Protein 6JMY (pdb70)

Foldseek 3Di:
DEDEAQAKDKDKDFPPQWDFKDWVNHTFDWAAQPPDRRIIITIAHHHLPPGDQKTWMWTDGPPDIDIDIYGYDHDDAAADEFEWDPCQVVPDPVCVVQVVVVVVLVVVVLVDAFADFQWDAAFDDFDPFDWPAFFFHFYDYPVPDTDTHLFTWGDADAFAWTWGRTWFFWADAQAGAAQGGKTWGDRHQSKIKIKGQHPFADDDGGDTGGGGHTGGTWHHGHTHRGTIITMWIQHNNYTHRVVSRSVNRNVRGHDDD

Radius of gyration: 18.82 Å; Cα contacts (8 Å, |Δi|>4): 647; chains: 1; bounding box: 41×37×57 Å

Nearest PDB structures (foldseek):
  6jn7-assembly2_B  TM=9.889E-01  e=1.394E-45  Campylobacter jejuni
  6jmx-assembly1_A  TM=9.403E-01  e=1.394E-45  Campylobacter jejuni
  7e64-assembly1_A  TM=9.374E-01  e=1.487E-43  Campylobacter jejuni
  2hsi-assembly2_B  TM=8.521E-01  e=6.711E-17  Pseudomonas aeruginosa PAO1
  8tzl-assembly1_E  TM=8.187E-01  e=6.068E-09  Vibrio cholerae

CATH classification: 2.70.70.10

Solvent-accessible surface area: 12892 Å² total; per-residue (Å²): 112,109,5,52,34,0,28,0,28,29,13,86,10,60,76,160,41,40,111,31,3,58,22,123,112,109,101,26,66,46,14,56,19,52,122,61,115,133,53,15,4,1,13,13,8,2,26,25,132,146,31,67,153,102,9,87,0,30,0,66,17,150,110,108,125,86,69,21,121,3,114,17,46,110,39,122,55,124,89,26,154,41,120,14,104,85,108,24,18,103,31,61,176,88,39,99,114,72,34,50,113,15,96,120,58,11,75,62,37,46,93,66,86,22,105,127,48,40,28,84,7,22,8,70,95,3,11,151,47,128,60,68,11,76,7,0,56,44,27,47,10,13,120,135,43,90,41,42,2,35,0,1,8,5,109,3,51,86,31,36,57,0,90,1,0,0,15,4,26,0,62,9,2,71,72,27,17,64,12,0,30,0,0,0,0,1,0,0,27,12,1,2,0,1,0,30,14,0,51,108,36,55,7,118,88,50,69,173,5,134,59,37,63,70,0,0,51,0,0,46,28,17,68,25,68,23,62,24,0,14,1,0,0,14,0,33,56,78,42,0,25,0,54,37,0,14,73,56,0,25,73,26,16,94,123,167,222

B-factor: mean 32.72, std 14.13, range [14.56, 118.96]

Secondary structure (DSSP, 8-state):
-EEETT-EEEEEEE-TTEEEEEETTEEPP-EE-SS-TTEEEEEEE--SSS--SEEEEEEEESS-EEEEEEEEE-----EEEE---GGGTS--HHHHHHHHHHHHHHHHHHT----S----SSPPPS-SS-EEE-TT-EEEETTTEEEE--SEEE---TT-EEE-SS-EEEEEEEEETTTEEEEEEE-STT-EEEEEEESEE---TT-EE-TT-EEEE-B--SS-SSSBEEEEEEETTEEE-HHHHHHHHHHHH----

Sequence (257 aa):
MELIKGQALFLELDKKDFLSLKNNDKNIPTFAHPKNQEKILAIFSLPYKNPPQNTKLIAFYKDKKEEIFIKTLEGNYKSEKLQVENKKIFPPKTIQERIAKELKEANAIYSSYTPKALFNGAFNIPLNSFITSDFGKARTFNEKVASYHSGTDFRAATGTPIYAANSGVVKIAKDRYFAGNSVVIDHGFGIYSQYYHLSKIDVKVGQKIKKGELIGLSGASGRVSGPHLHFGILAGGKQVDPLDFVSKFNAIFQLEH

Structure (mmCIF, N/CA/C/O backbone):
data_6JMY
#
_entry.id   6JMY
#
_cell.length_a   57.891
_cell.length_b   57.891
_cell.length_c   152.708
_cell.angle_alpha   90.000
_cell.angle_beta   90.000
_cell.angle_gamma   120.000
#
_symmetry.space_group_name_H-M   'P 32 2 1'
#
loop_
_entity.id
_entity.type
_entity.pdbx_description
1 polymer 'Peptidase M23'
2 non-polymer 'ZINC ION'
3 non-polymer 'CITRIC ACID'
4 water water
#
loop_
_atom_site.group_PDB
_atom_site.id
_atom_site.type_symbol
_atom_site.label_atom_id
_atom_site.label_alt_id
_atom_site.label_comp_id
_atom_site.label_asym_id
_atom_site.label_entity_id
_atom_site.label_seq_id
_atom_site.pdbx_PDB_ins_code
_atom_site.Cartn_x
_atom_site.Cartn_y
_atom_site.Cartn_z
_atom_site.occupancy
_atom_site.B_iso_or_equiv
_atom_site.auth_seq_id
_atom_site.auth_comp_id
_atom_site.auth_asym_id
_atom_site.auth_atom_id
_atom_site.pdbx_PDB_model_num
ATOM 1 N N . MET A 1 1 ? 0.126 19.675 -17.246 1.00 21.06 20 MET A N 1
ATOM 2 C CA . MET A 1 1 ? -0.329 20.402 -16.075 1.00 20.08 20 MET A CA 1
ATOM 3 C C . MET A 1 1 ? 0.650 20.161 -14.941 1.00 21.61 20 MET A C 1
ATOM 4 O O . MET A 1 1 ? 1.369 19.159 -14.926 1.00 20.06 20 MET A O 1
ATOM 9 N N . GLU A 1 2 ? 0.692 21.090 -13.998 1.00 21.77 21 GLU A N 1
ATOM 10 C CA . GLU A 1 2 ? 1.542 20.951 -12.829 1.00 19.76 21 GLU A CA 1
ATOM 11 C C . GLU A 1 2 ? 0.721 21.317 -11.606 1.00 22.77 21 GLU A C 1
ATOM 12 O O . GLU A 1 2 ? -0.166 22.175 -11.677 1.00 25.44 21 GLU A O 1
ATOM 18 N N . LEU A 1 3 ? 0.988 20.636 -10.493 1.00 18.17 22 LEU A N 1
ATOM 19 C CA . LEU A 1 3 ? 0.211 20.857 -9.279 1.00 15.46 22 LEU A CA 1
ATOM 20 C C . LEU A 1 3 ? 1.125 20.670 -8.079 1.00 19.37 22 LEU A C 1
ATOM 21 O O . LEU A 1 3 ? 1.826 19.659 -7.984 1.00 18.39 22 LEU A O 1
ATOM 26 N N . ILE A 1 4 ? 1.139 21.663 -7.182 1.00 20.56 23 ILE A N 1
ATOM 27 C CA . ILE A 1 4 ? 1.908 21.554 -5.944 1.00 19.09 23 ILE A CA 1
ATOM 28 C C . ILE A 1 4 ? 1.275 20.520 -5.020 1.00 18.42 23 ILE A C 1
ATOM 29 O O . ILE A 1 4 ? 0.046 20.471 -4.853 1.00 18.41 23 ILE A O 1
ATOM 34 N N . LYS A 1 5 ? 2.118 19.685 -4.417 1.00 17.60 24 LYS A N 1
ATOM 35 C CA . LYS A 1 5 ? 1.640 18.689 -3.466 1.00 18.70 24 LYS A CA 1
ATOM 36 C C . LYS A 1 5 ? 0.846 19.367 -2.354 1.00 21.43 24 LYS A C 1
ATOM 37 O O . LYS A 1 5 ? 1.193 20.457 -1.893 1.00 19.35 24 LYS A O 1
ATOM 43 N N . GLY A 1 6 ? -0.247 18.724 -1.957 1.00 16.91 25 GLY A N 1
ATOM 44 C CA . GLY A 1 6 ? -1.154 19.284 -0.977 1.00 19.66 25 GLY A CA 1
ATOM 45 C C . GLY A 1 6 ? -2.157 20.274 -1.524 1.00 21.78 25 GLY A C 1
ATOM 46 O O . GLY A 1 6 ? -2.808 20.963 -0.738 1.00 20.22 25 GLY A O 1
ATOM 47 N N . GLN A 1 7 ? -2.292 20.386 -2.843 1.00 16.59 26 GLN A N 1
ATOM 48 C CA . GLN A 1 7 ? -3.275 21.274 -3.449 1.00 17.44 26 GLN A CA 1
ATOM 49 C C . GLN A 1 7 ? -4.254 20.465 -4.290 1.00 20.48 26 GLN A C 1
ATOM 50 O O . GLN A 1 7 ? -3.977 19.336 -4.702 1.00 19.10 26 GLN A O 1
ATOM 56 N N . ALA A 1 8 ? -5.419 21.063 -4.519 1.00 17.34 27 ALA A N 1
ATOM 57 C CA . ALA A 1 8 ? -6.428 20.535 -5.417 1.00 16.33 27 ALA A CA 1
ATOM 58 C C . ALA A 1 8 ? -6.468 21.351 -6.703 1.00 19.32 27 ALA A C 1
ATOM 59 O O . ALA A 1 8 ? -6.113 22.535 -6.726 1.00 20.06 27 ALA A O 1
ATOM 61 N N . LEU A 1 9 ? -6.954 20.695 -7.764 1.00 18.56 28 LEU A N 1
ATOM 62 C CA . LEU A 1 9 ? -7.177 21.253 -9.087 1.00 21.21 28 LEU A CA 1
ATOM 63 C C . LEU A 1 9 ? -8.614 20.965 -9.490 1.00 18.13 28 LEU A C 1
ATOM 64 O O . LEU A 1 9 ? -9.120 19.874 -9.222 1.00 19.09 28 LEU A O 1
ATOM 69 N N . PHE A 1 10 ? -9.274 21.932 -10.155 1.00 17.83 29 PHE A N 1
ATOM 70 C CA . PHE A 1 10 ? -10.568 21.682 -10.789 1.00 16.38 29 PHE A CA 1
ATOM 71 C C . PHE A 1 10 ? -10.305 21.408 -12.267 1.00 17.07 29 PHE A C 1
ATOM 72 O O . PHE A 1 10 ? -9.918 22.312 -13.016 1.00 23.95 29 PHE A O 1
ATOM 80 N N . LEU A 1 11 ? -10.489 20.161 -12.676 1.00 15.26 30 LEU A N 1
ATOM 81 C CA . LEU A 1 11 ? -10.260 19.772 -14.061 1.00 15.59 30 LEU A CA 1
ATOM 82 C C . LEU A 1 11 ? -11.548 20.001 -14.833 1.00 18.13 30 LEU A C 1
ATOM 83 O O . LEU A 1 11 ? -12.624 19.626 -14.364 1.00 21.05 30 LEU A O 1
ATOM 88 N N . GLU A 1 12 ? -11.445 20.630 -16.005 1.00 18.70 31 GLU A N 1
ATOM 89 C CA . GLU A 1 12 ? -12.606 20.927 -16.833 1.00 19.25 31 GLU A CA 1
ATOM 90 C C . GLU A 1 12 ? -12.574 20.055 -18.083 1.00 21.66 31 GLU A C 1
ATOM 91 O O . GLU A 1 12 ? -11.560 20.023 -18.788 1.00 23.54 31 GLU A O 1
ATOM 97 N N . LEU A 1 13 ? -13.673 19.348 -18.349 1.00 18.88 32 LEU A N 1
ATOM 98 C CA . LEU A 1 13 ? -13.785 18.449 -19.495 1.00 17.98 32 LEU A CA 1
ATOM 99 C C . LEU A 1 13 ? -15.080 18.734 -20.248 1.00 20.32 32 LEU A C 1
ATOM 100 O O . LEU A 1 13 ? -16.036 19.278 -19.693 1.00 20.91 32 LEU A O 1
ATOM 105 N N . ASP A 1 14 ? -15.118 18.334 -21.521 1.00 22.13 33 ASP A N 1
ATOM 106 C CA . ASP A 1 14 ? -16.372 18.375 -22.274 1.00 20.41 33 ASP A CA 1
ATOM 107 C C . ASP A 1 14 ? -17.407 17.427 -21.666 1.00 18.43 33 ASP A C 1
ATOM 108 O O . ASP A 1 14 ? -17.095 16.287 -21.316 1.00 21.57 33 ASP A O 1
ATOM 113 N N . LYS A 1 15 ? -18.657 17.893 -21.578 1.00 19.30 34 LYS A N 1
ATOM 114 C CA . LYS A 1 15 ? -19.759 17.082 -21.045 1.00 20.53 34 LYS A CA 1
ATOM 115 C C . LYS A 1 15 ? -20.301 16.086 -22.071 1.00 23.06 34 LYS A C 1
ATOM 116 O O . LYS A 1 15 ? -20.591 14.934 -21.725 1.00 22.79 34 LYS A O 1
ATOM 122 N N . LYS A 1 16 ? -20.486 16.516 -23.319 1.00 22.84 35 LYS A N 1
ATOM 123 C CA . LYS A 1 16 ? -21.080 15.651 -24.336 1.00 24.08 35 LYS A CA 1
ATOM 124 C C . LYS A 1 16 ? -20.250 14.388 -24.560 1.00 22.21 35 LYS A C 1
ATOM 125 O O . LYS A 1 16 ? -19.028 14.448 -24.727 1.00 20.87 35 LYS A O 1
ATOM 131 N N . ASP A 1 17 ? -20.929 13.238 -24.558 1.00 21.57 36 ASP A N 1
ATOM 132 C CA . ASP A 1 17 ? -20.362 11.922 -24.859 1.00 23.63 36 ASP A CA 1
ATOM 133 C C . ASP A 1 17 ? -19.340 11.447 -23.827 1.00 19.08 36 ASP A C 1
ATOM 134 O O . ASP A 1 17 ? -18.688 10.424 -24.048 1.00 18.71 36 ASP A O 1
ATOM 139 N N . PHE A 1 18 ? -19.205 12.140 -22.698 1.00 18.88 37 PHE A N 1
ATOM 140 C CA . PHE A 1 18 ? -18.287 11.718 -21.646 1.00 21.30 37 PHE A CA 1
ATOM 141 C C . PHE A 1 18 ? -18.786 10.440 -20.974 1.00 21.92 37 PHE A C 1
ATOM 142 O O . PHE A 1 18 ? -19.977 10.292 -20.685 1.00 23.30 37 PHE A O 1
ATOM 150 N N . LEU A 1 19 ? -17.873 9.506 -20.723 1.00 18.63 38 LEU A N 1
ATOM 151 C CA . LEU A 1 19 ? -18.245 8.242 -20.079 1.00 19.49 38 LEU A CA 1
ATOM 152 C C . LEU A 1 19 ? -17.609 8.067 -18.710 1.00 23.00 38 LEU A C 1
ATOM 153 O O . LEU A 1 19 ? -18.297 7.663 -17.760 1.00 25.32 38 LEU A O 1
ATOM 158 N N . SER A 1 20 ? -16.308 8.332 -18.576 1.00 17.12 39 SER A N 1
ATOM 159 C CA . SER A 1 20 ? -15.676 8.109 -17.277 1.00 19.87 39 SER A CA 1
ATOM 160 C C . SER A 1 20 ? -14.321 8.794 -17.225 1.00 20.47 39 SER A C 1
ATOM 161 O O . SER A 1 20 ? -13.673 9.021 -18.250 1.00 19.66 39 SER A O 1
ATOM 164 N N . LEU A 1 21 ? -13.893 9.096 -16.000 1.00 16.11 40 LEU A N 1
ATOM 165 C CA . LEU A 1 21 ? -12.602 9.705 -15.739 1.00 15.62 40 LEU A CA 1
ATOM 166 C C . LEU A 1 21 ? -11.903 8.846 -14.701 1.00 17.18 40 LEU A C 1
ATOM 167 O O . LEU A 1 21 ? -12.480 8.564 -13.644 1.00 19.42 40 LEU A O 1
ATOM 172 N N . LYS A 1 22 ? -10.699 8.376 -15.014 1.00 17.47 41 LYS A N 1
ATOM 173 C CA . LYS A 1 22 ? -10.039 7.432 -14.118 1.00 20.60 41 LYS A CA 1
ATOM 174 C C . LYS A 1 22 ? -8.595 7.826 -13.842 1.00 20.58 41 LYS A C 1
ATOM 175 O O . LYS A 1 22 ? -7.918 8.443 -14.664 1.00 19.52 41 LYS A O 1
ATOM 181 N N . ASN A 1 23 ? -8.140 7.459 -12.650 1.00 19.50 42 ASN A N 1
ATOM 182 C CA . ASN A 1 23 ? -6.738 7.542 -12.265 1.00 20.48 42 ASN A CA 1
ATOM 183 C C . ASN A 1 23 ? -6.309 6.125 -11.916 1.00 26.40 42 ASN A C 1
ATOM 184 O O . ASN A 1 23 ? -6.687 5.609 -10.858 1.00 23.70 42 ASN A O 1
ATOM 189 N N . ASN A 1 24 ? -5.536 5.503 -12.805 1.00 27.06 43 ASN A N 1
ATOM 190 C CA . ASN A 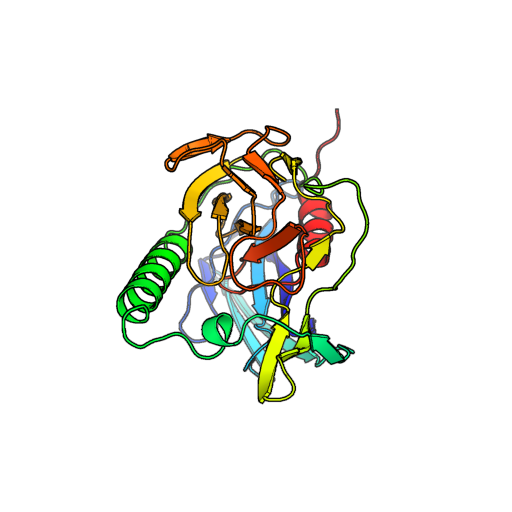1 24 ? -5.291 4.068 -12.745 1.00 33.32 43 ASN A CA 1
ATOM 191 C C . ASN A 1 24 ? -6.629 3.340 -12.723 1.00 33.87 43 ASN A C 1
ATOM 192 O O . ASN A 1 24 ? -7.391 3.425 -13.686 1.00 39.73 43 ASN A O 1
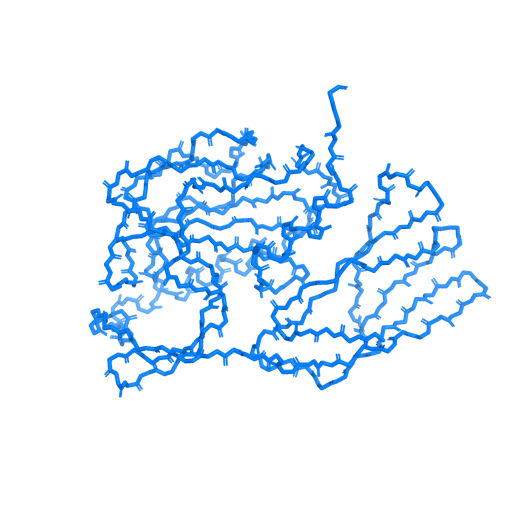ATOM 197 N N . ASP A 1 25 ? -6.955 2.644 -11.643 1.00 46.56 44 ASP A N 1
ATOM 198 C CA . ASP A 1 25 ? -8.233 1.945 -11.592 1.00 58.79 44 ASP A CA 1
ATOM 199 C C . ASP A 1 25 ? -9.313 2.724 -10.853 1.00 55.64 44 ASP A C 1
ATOM 200 O O . ASP A 1 25 ? -10.467 2.288 -10.833 1.00 67.37 44 ASP A O 1
ATOM 205 N N . LYS A 1 26 ? -8.978 3.869 -10.269 1.00 40.24 45 LYS A N 1
ATOM 206 C CA . LYS A 1 26 ? -9.920 4.622 -9.454 1.00 31.14 45 LYS A CA 1
ATOM 207 C C . LYS A 1 26 ? -10.732 5.570 -10.330 1.00 32.74 45 LYS A C 1
ATOM 208 O O . LYS A 1 26 ? -10.164 6.386 -11.063 1.00 28.61 45 LYS A O 1
ATOM 214 N N . ASN A 1 27 ? -12.059 5.456 -10.256 1.00 28.06 46 ASN A N 1
ATOM 215 C CA . ASN A 1 27 ? -12.946 6.418 -10.901 1.00 31.96 46 ASN A CA 1
ATOM 216 C C . ASN A 1 27 ? -12.936 7.733 -10.132 1.00 25.73 46 ASN A C 1
ATOM 217 O O . ASN A 1 27 ? -13.061 7.745 -8.903 1.00 30.00 46 ASN A O 1
ATOM 222 N N . ILE A 1 28 ? -12.795 8.840 -10.846 1.00 21.45 47 ILE A N 1
ATOM 223 C CA . ILE A 1 28 ? -12.886 10.175 -10.251 1.00 20.91 47 ILE A CA 1
ATOM 224 C C . ILE A 1 28 ? -14.267 10.726 -10.543 1.00 22.25 47 ILE A C 1
ATOM 225 O O . ILE A 1 28 ? -14.659 10.803 -11.722 1.00 20.65 47 ILE A O 1
ATOM 230 N N . PRO A 1 29 ? -15.039 11.144 -9.535 1.00 20.53 48 PRO A N 1
ATOM 231 C CA . PRO A 1 29 ? -16.392 11.644 -9.798 1.00 17.78 48 PRO A CA 1
ATOM 232 C C . PRO A 1 29 ? -16.371 12.992 -10.509 1.00 16.47 48 PRO A C 1
ATOM 233 O O . PRO A 1 29 ? -15.398 13.749 -10.440 1.00 17.99 48 PRO A O 1
ATOM 237 N N . THR A 1 30 ? -17.446 13.262 -11.245 1.00 18.67 49 THR A N 1
ATOM 238 C CA . THR A 1 30 ? -17.603 14.522 -11.962 1.00 18.80 49 THR A CA 1
ATOM 239 C C . THR A 1 30 ? -18.874 15.234 -11.499 1.00 20.49 49 THR A C 1
ATOM 240 O O . THR A 1 30 ? -19.803 14.619 -10.953 1.00 21.19 49 THR A O 1
ATOM 244 N N . PHE A 1 31 ? -18.915 16.549 -11.725 1.00 19.43 50 PHE A N 1
ATOM 245 C CA . PHE A 1 31 ? -20.121 17.326 -11.475 1.00 20.23 50 PHE A CA 1
ATOM 246 C C . PHE A 1 31 ? -20.247 18.406 -12.546 1.00 20.11 50 PHE A C 1
ATOM 247 O O . PHE A 1 31 ? -19.310 18.687 -13.299 1.00 19.60 50 PHE A O 1
ATOM 255 N N . ALA A 1 32 ? -21.431 19.008 -12.621 1.00 20.11 51 ALA A N 1
ATOM 256 C CA . ALA A 1 32 ? -21.705 19.979 -13.674 1.00 22.32 51 ALA A CA 1
ATOM 257 C C . ALA A 1 32 ? -20.946 21.283 -13.436 1.00 20.35 51 ALA A C 1
ATOM 258 O O . ALA A 1 32 ? -20.819 21.755 -12.303 1.00 22.56 51 ALA A O 1
ATOM 260 N N . HIS A 1 33 ? -20.426 21.858 -14.516 1.00 22.02 52 HIS A N 1
ATOM 261 C CA . HIS A 1 33 ? -19.945 23.234 -14.458 1.00 25.26 52 HIS A CA 1
ATOM 262 C C . HIS A 1 33 ? -21.136 24.173 -14.296 1.00 27.36 52 HIS A C 1
ATOM 263 O O . HIS A 1 33 ? -22.080 24.114 -15.096 1.00 25.53 52 HIS A O 1
ATOM 270 N N . PRO A 1 34 ? -21.139 25.037 -13.281 1.00 22.49 53 PRO A N 1
ATOM 271 C CA . PRO A 1 34 ? -22.330 25.857 -13.018 1.00 31.27 53 PRO A CA 1
ATOM 272 C C . PRO A 1 34 ? -22.573 26.931 -14.058 1.00 33.72 53 PRO A C 1
ATOM 273 O O . PRO A 1 34 ? -23.722 27.355 -14.230 1.00 42.66 53 PRO A O 1
ATOM 277 N N . LYS A 1 35 ? -21.531 27.408 -14.733 1.00 34.49 54 LYS A N 1
ATOM 278 C CA . LYS A 1 35 ? -21.677 28.478 -15.714 1.00 46.15 54 LYS A CA 1
ATOM 279 C C . LYS A 1 35 ? -21.801 27.940 -17.136 1.00 45.27 54 LYS A C 1
ATOM 280 O O . LYS A 1 35 ? -22.690 28.353 -17.888 1.00 56.54 54 LYS A O 1
ATOM 286 N N . ASN A 1 36 ? -20.933 27.007 -17.506 1.00 34.04 55 ASN A N 1
ATOM 287 C CA . ASN A 1 36 ? -20.795 26.543 -18.882 1.00 30.10 55 ASN A CA 1
ATOM 288 C C . ASN A 1 36 ? -21.447 25.169 -19.005 1.00 27.40 55 ASN A C 1
ATOM 289 O O . ASN A 1 36 ? -20.883 24.169 -18.547 1.00 27.10 55 ASN A O 1
ATOM 294 N N . GLN A 1 37 ? -22.618 25.121 -19.650 1.00 28.95 56 GLN A N 1
ATOM 295 C CA . GLN A 1 37 ? -23.411 23.894 -19.719 1.00 26.77 56 GLN A CA 1
ATOM 296 C C . GLN A 1 37 ? -22.800 22.841 -20.632 1.00 28.17 56 GLN A C 1
ATOM 297 O O . GLN A 1 37 ? -23.257 21.692 -20.624 1.00 32.03 56 GLN A O 1
ATOM 303 N N . GLU A 1 38 ? -21.764 23.187 -21.382 1.00 23.81 57 GLU A N 1
ATOM 304 C CA . GLU A 1 38 ? -21.051 22.222 -22.201 1.00 28.61 57 GLU A CA 1
ATOM 305 C C . GLU A 1 38 ? -19.907 21.534 -21.460 1.00 24.66 57 GLU A C 1
ATOM 306 O O . GLU A 1 38 ? -19.233 20.682 -22.048 1.00 24.42 57 GLU A O 1
ATOM 312 N N . LYS A 1 39 ? -19.672 21.869 -20.189 1.00 23.32 58 LYS A N 1
ATOM 313 C CA . LYS A 1 39 ? -18.512 21.372 -19.470 1.00 25.07 58 LYS A CA 1
ATOM 314 C C . LYS A 1 39 ? -18.925 20.659 -18.190 1.00 24.38 58 LYS A C 1
ATOM 315 O O . LYS A 1 39 ? -19.973 20.947 -17.606 1.00 22.79 58 LYS A O 1
ATOM 321 N N . ILE A 1 40 ? -18.076 19.725 -17.764 1.00 20.19 59 ILE A N 1
ATOM 322 C CA . ILE A 1 40 ? -18.150 19.135 -16.435 1.00 20.99 59 ILE A CA 1
ATOM 323 C C . ILE A 1 40 ? -16.831 19.412 -15.717 1.00 18.44 59 ILE A C 1
ATOM 324 O O . ILE A 1 40 ? -15.845 19.832 -16.318 1.00 18.65 59 ILE A O 1
ATOM 329 N N . LEU A 1 41 ? -16.834 19.191 -14.406 1.00 16.49 60 LEU A N 1
ATOM 330 C CA . LEU A 1 41 ? -15.683 19.435 -13.553 1.00 16.29 60 LEU A CA 1
ATOM 331 C C . LEU A 1 41 ? -15.379 18.192 -12.738 1.00 17.59 60 LEU A C 1
ATOM 332 O O . LEU A 1 41 ? -16.260 17.372 -12.470 1.00 18.83 60 LEU A O 1
ATOM 337 N N . ALA A 1 42 ? -14.116 18.057 -12.356 1.00 16.26 61 ALA A N 1
ATOM 338 C CA . ALA A 1 42 ? -13.717 17.044 -11.389 1.00 16.40 61 ALA A CA 1
ATOM 339 C C . ALA A 1 42 ? -12.642 17.649 -10.504 1.00 18.40 61 ALA A C 1
ATOM 340 O O . ALA A 1 42 ? -11.880 18.515 -10.938 1.00 18.53 61 ALA A O 1
ATOM 342 N N . ILE A 1 43 ? -12.585 17.205 -9.258 1.00 16.79 62 ILE A N 1
ATOM 343 C CA . ILE A 1 43 ? -11.542 17.671 -8.353 1.00 15.27 62 ILE A CA 1
ATOM 344 C C . ILE A 1 43 ? -10.437 16.633 -8.324 1.00 16.73 62 ILE A C 1
ATOM 345 O O . ILE A 1 43 ? -10.681 15.463 -8.020 1.00 22.58 62 ILE A O 1
ATOM 350 N N . PHE A 1 44 ? -9.214 17.063 -8.631 1.00 17.43 63 PHE A N 1
ATOM 351 C CA . PHE A 1 44 ? -8.042 16.210 -8.491 1.00 15.61 63 PHE A CA 1
ATOM 352 C C . PHE A 1 44 ? -7.121 16.814 -7.445 1.00 18.92 63 PHE A C 1
ATOM 353 O O . PHE A 1 44 ? -6.724 17.973 -7.564 1.00 17.72 63 PHE A O 1
ATOM 361 N N . SER A 1 45 ? -6.770 16.020 -6.439 1.00 17.07 64 SER A N 1
ATOM 362 C CA . SER A 1 45 ? -5.912 16.474 -5.349 1.00 17.09 64 SER A CA 1
ATOM 363 C C . SER A 1 45 ? -4.656 15.624 -5.261 1.00 18.71 64 SER A C 1
ATOM 364 O O . SER A 1 45 ? -4.699 14.403 -5.464 1.00 20.34 64 SER A O 1
ATOM 367 N N . LEU A 1 46 ? -3.535 16.272 -4.933 1.00 17.58 65 LEU A N 1
ATOM 368 C CA . LEU A 1 46 ? -2.322 15.563 -4.579 1.00 15.90 65 LEU A CA 1
ATOM 369 C C . LEU A 1 46 ? -2.121 15.623 -3.077 1.00 15.59 65 LEU A C 1
ATOM 370 O O . LEU A 1 46 ? -2.209 16.717 -2.504 1.00 19.37 65 LEU A O 1
ATOM 375 N N . PRO A 1 47 ? -1.844 14.510 -2.407 1.00 17.31 66 PRO A N 1
ATOM 376 C CA . PRO A 1 47 ? -1.559 14.589 -0.973 1.00 19.21 66 PRO A CA 1
ATOM 377 C C . PRO A 1 47 ? -0.222 15.271 -0.742 1.00 20.70 66 PRO A C 1
ATOM 378 O O . PRO A 1 47 ? 0.666 15.271 -1.595 1.00 20.04 66 PRO A O 1
ATOM 382 N N . TYR A 1 48 ? -0.091 15.881 0.433 1.00 19.31 67 TYR A N 1
ATOM 383 C CA . TYR A 1 48 ? 1.194 16.464 0.803 1.00 19.10 67 TYR A CA 1
ATOM 384 C C . TYR A 1 48 ? 2.239 15.376 1.055 1.00 20.36 67 TYR A C 1
ATOM 385 O O . TYR A 1 48 ? 3.396 15.508 0.636 1.00 29.20 67 TYR A O 1
ATOM 394 N N . LYS A 1 49 ? 1.866 14.326 1.787 1.00 24.59 68 LYS A N 1
ATOM 395 C CA . LYS A 1 49 ? 2.756 13.214 2.092 1.00 30.55 68 LYS A CA 1
ATOM 396 C C . LYS A 1 49 ? 2.632 12.166 0.999 1.00 34.90 68 LYS A C 1
ATOM 397 O O . LYS A 1 49 ? 1.522 11.832 0.578 1.00 34.55 68 LYS A O 1
ATOM 403 N N . ASN A 1 50 ? 3.757 11.650 0.556 1.00 46.18 69 ASN A N 1
ATOM 404 C CA . ASN A 1 50 ? 3.738 10.520 -0.366 1.00 43.77 69 ASN A CA 1
ATOM 405 C C . ASN A 1 50 ? 2.912 10.739 -1.638 1.00 31.62 69 ASN A C 1
ATOM 406 O O . ASN A 1 50 ? 2.223 9.810 -2.078 1.00 31.36 69 ASN A O 1
ATOM 411 N N . PRO A 1 51 ? 2.928 11.909 -2.271 1.00 30.21 70 PRO A N 1
ATOM 412 C CA . PRO A 1 51 ? 2.260 12.017 -3.572 1.00 22.71 70 PRO A CA 1
ATOM 413 C C . PRO A 1 51 ? 3.039 11.237 -4.611 1.00 21.02 70 PRO A C 1
ATOM 414 O O . PRO A 1 51 ? 4.247 11.008 -4.447 1.00 23.73 70 PRO A O 1
ATOM 418 N N . PRO A 1 52 ? 2.403 10.821 -5.699 1.00 18.49 71 PRO A N 1
ATOM 419 C CA . PRO A 1 52 ? 3.174 10.278 -6.820 1.00 22.43 71 PRO A CA 1
ATOM 420 C C . PRO A 1 52 ? 3.992 11.393 -7.452 1.00 19.77 71 PRO A C 1
ATOM 421 O O . PRO A 1 52 ? 3.722 12.578 -7.250 1.00 22.78 71 PRO A O 1
ATOM 425 N N . GLN A 1 53 ? 5.027 11.000 -8.202 1.00 22.30 72 GLN A N 1
ATOM 426 C CA . GLN A 1 53 ? 5.808 12.020 -8.898 1.00 22.28 72 GLN A CA 1
ATOM 427 C C . GLN A 1 53 ? 5.048 12.553 -10.098 1.00 19.25 72 GLN A C 1
ATOM 428 O O . GLN A 1 53 ? 5.134 13.746 -10.416 1.00 20.60 72 GLN A O 1
ATOM 434 N N . ASN A 1 54 ? 4.281 11.695 -10.754 1.00 18.46 73 ASN A N 1
ATOM 435 C CA . ASN A 1 54 ? 3.504 12.076 -11.915 1.00 16.46 73 ASN A CA 1
ATOM 436 C C . ASN A 1 54 ? 2.182 11.340 -11.854 1.00 22.90 73 ASN A C 1
ATOM 437 O O . ASN A 1 54 ? 2.073 10.275 -11.244 1.00 24.08 73 ASN A O 1
ATOM 442 N N . THR A 1 55 ? 1.191 11.909 -12.526 1.00 17.65 74 THR A N 1
ATOM 443 C CA . THR A 1 55 ? -0.135 11.329 -12.600 1.00 14.99 74 THR A CA 1
ATOM 444 C C . THR A 1 55 ? -0.583 11.323 -14.049 1.00 18.12 74 THR A C 1
ATOM 445 O O . THR A 1 55 ? -0.318 12.276 -14.782 1.00 20.59 74 THR A O 1
ATOM 449 N N . LYS A 1 56 ? -1.248 10.245 -14.464 1.00 16.48 75 LYS A N 1
ATOM 450 C CA . LYS A 1 56 ? -1.888 10.188 -15.777 1.00 15.31 75 LYS A CA 1
ATOM 451 C C . LYS A 1 56 ? -3.363 9.900 -15.538 1.00 21.59 75 LYS A C 1
ATOM 452 O O . LYS A 1 56 ? -3.723 8.828 -15.035 1.00 23.23 75 LYS A O 1
ATOM 458 N N . LEU A 1 57 ? -4.208 10.875 -15.846 1.00 16.49 76 LEU A N 1
ATOM 459 C CA . LEU A 1 57 ? -5.647 10.663 -15.826 1.00 16.71 76 LEU A CA 1
ATOM 460 C C . LEU A 1 57 ? -6.106 10.269 -17.219 1.00 18.73 76 LEU A C 1
ATOM 461 O O . LEU A 1 57 ? -5.536 10.693 -18.221 1.00 20.12 76 LEU A O 1
ATOM 466 N N . ILE A 1 58 ? -7.139 9.442 -17.288 1.00 16.23 77 ILE A N 1
ATOM 467 C CA . ILE A 1 58 ? -7.697 9.074 -18.584 1.00 14.56 77 ILE A CA 1
ATOM 468 C C . ILE A 1 58 ? -9.170 9.422 -18.584 1.00 16.13 77 ILE A C 1
ATOM 469 O O . ILE A 1 58 ? -9.926 8.948 -17.726 1.00 18.83 77 ILE A O 1
ATOM 474 N N . ALA A 1 59 ? -9.585 10.242 -19.553 1.00 15.77 78 ALA A N 1
ATOM 475 C CA . ALA A 1 59 ? -10.999 10.538 -19.765 1.00 18.88 78 ALA A CA 1
ATOM 476 C C . ALA A 1 59 ? -11.487 9.754 -20.972 1.00 18.85 78 ALA A C 1
ATOM 477 O O . ALA A 1 59 ? -10.946 9.909 -22.074 1.00 19.95 78 ALA A O 1
ATOM 479 N N . PHE A 1 60 ? -12.503 8.921 -20.766 1.00 17.02 79 PHE A N 1
ATOM 480 C CA . PHE A 1 60 ? -13.091 8.115 -21.829 1.00 19.07 79 PHE A CA 1
ATOM 481 C C . PHE A 1 60 ? -14.365 8.779 -22.320 1.00 20.57 79 PHE A C 1
ATOM 482 O O . PHE A 1 60 ? -15.232 9.144 -21.518 1.00 17.98 79 PHE A O 1
ATOM 490 N N . TYR A 1 61 ? -14.477 8.913 -23.642 1.00 17.64 80 TYR A N 1
ATOM 491 C CA . TYR A 1 61 ? -15.678 9.373 -24.332 1.00 20.54 80 TYR A CA 1
ATOM 492 C C . TYR A 1 61 ? -16.172 8.261 -25.243 1.00 19.77 80 TYR A C 1
ATOM 493 O O . TYR A 1 61 ? -15.485 7.257 -25.470 1.00 21.52 80 TYR A O 1
ATOM 502 N N . LYS A 1 62 ? -17.383 8.437 -25.776 1.00 18.68 81 LYS A N 1
ATOM 503 C CA . LYS A 1 62 ? -17.902 7.441 -26.705 1.00 20.11 81 LYS A CA 1
ATOM 504 C C . LYS A 1 62 ? -16.937 7.216 -27.860 1.00 19.63 81 LYS A C 1
ATOM 505 O O . LYS A 1 62 ? -16.804 6.087 -28.354 1.00 26.21 81 LYS A O 1
ATOM 511 N N . ASP A 1 63 ? -16.242 8.283 -28.292 1.00 19.61 82 ASP A N 1
ATOM 512 C CA . ASP A 1 63 ? -15.405 8.233 -29.485 1.00 20.40 82 ASP A CA 1
ATOM 513 C C . ASP A 1 63 ? -14.051 8.905 -29.279 1.00 21.40 82 ASP A C 1
ATOM 514 O O . ASP A 1 63 ? -13.407 9.298 -30.263 1.00 20.45 82 ASP A O 1
ATOM 519 N N . LYS A 1 64 ? -13.616 9.087 -28.033 1.00 18.62 83 LYS A N 1
ATOM 520 C CA . LYS A 1 64 ? -12.340 9.719 -27.751 1.00 20.28 83 LYS A CA 1
ATOM 521 C C . LYS A 1 64 ? -11.766 9.090 -26.498 1.00 18.84 83 LYS A C 1
ATOM 522 O O . LYS A 1 64 ? -12.503 8.605 -25.633 1.00 18.86 83 LYS A O 1
ATOM 528 N N . LYS A 1 65 ? -10.449 9.138 -26.388 1.00 17.78 84 LYS A N 1
ATOM 529 C CA . LYS A 1 65 ? -9.765 8.743 -25.160 1.00 22.12 84 LYS A CA 1
ATOM 530 C C . LYS A 1 65 ? -8.678 9.773 -24.925 1.00 22.49 84 LYS A C 1
ATOM 531 O O . LYS A 1 65 ? -7.795 9.936 -25.772 1.00 22.32 84 LYS A O 1
ATOM 537 N N . GLU A 1 66 ? -8.740 10.479 -23.798 1.00 18.49 85 GLU A N 1
ATOM 538 C CA . GLU A 1 66 ? -7.817 11.575 -23.543 1.00 20.00 85 GLU A CA 1
ATOM 539 C C . GLU A 1 66 ? -6.982 11.259 -22.312 1.00 17.98 85 GLU A C 1
ATOM 540 O O . GLU A 1 66 ? -7.528 11.057 -21.225 1.00 21.97 85 GLU A O 1
ATOM 546 N N . GLU A 1 67 ? -5.671 11.215 -22.488 1.00 18.54 86 GLU A N 1
ATOM 547 C CA . GLU A 1 67 ? -4.729 11.081 -21.385 1.00 21.59 86 GLU A CA 1
ATOM 548 C C . GLU A 1 67 ? -4.229 12.462 -20.979 1.00 20.99 86 GLU A C 1
ATOM 549 O O . GLU A 1 67 ? -3.816 13.258 -21.832 1.00 20.74 86 GLU A O 1
ATOM 555 N N . ILE A 1 68 ? -4.276 12.748 -19.680 1.00 16.95 87 ILE A N 1
ATOM 556 C CA . ILE A 1 68 ? -3.929 14.054 -19.143 1.00 17.30 87 ILE A CA 1
ATOM 557 C C . ILE A 1 68 ? -2.808 13.843 -18.143 1.00 16.31 87 ILE A C 1
ATOM 558 O O . ILE A 1 68 ? -2.973 13.092 -17.175 1.00 18.64 87 ILE A O 1
ATOM 563 N N . PHE A 1 69 ? -1.684 14.516 -18.355 1.00 15.97 88 PHE A N 1
ATOM 564 C CA . PHE A 1 69 ? -0.493 14.302 -17.544 1.00 17.03 88 PHE A C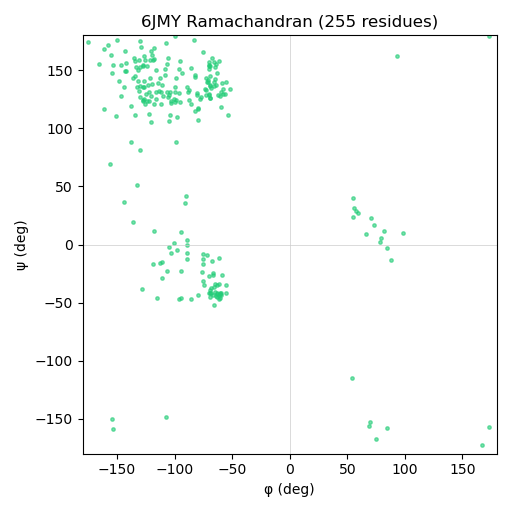A 1
ATOM 565 C C . PHE A 1 69 ? -0.311 15.465 -16.577 1.00 21.21 88 PHE A C 1
ATOM 566 O O . PHE A 1 69 ? -0.355 16.634 -16.983 1.00 21.23 88 PHE A O 1
ATOM 574 N N . ILE A 1 70 ? -0.131 15.150 -15.293 1.00 17.42 89 ILE A N 1
ATOM 575 C CA . ILE A 1 70 ? 0.032 16.156 -14.245 1.00 16.21 89 ILE A CA 1
ATOM 576 C C . ILE A 1 70 ? 1.323 15.868 -13.494 1.00 18.99 89 ILE A C 1
ATOM 577 O O . ILE A 1 70 ? 1.481 14.783 -12.913 1.00 18.31 89 ILE A O 1
ATOM 582 N N . LYS A 1 71 ? 2.233 16.845 -13.493 1.00 16.62 90 LYS A N 1
ATOM 583 C CA . LYS A 1 71 ? 3.501 16.756 -12.781 1.00 16.42 90 LYS A CA 1
ATOM 584 C C . LYS A 1 71 ? 3.309 17.266 -11.360 1.00 17.11 90 LYS A C 1
ATOM 585 O O . LYS A 1 71 ? 2.740 18.344 -11.169 1.00 20.32 90 LYS A O 1
ATOM 591 N N . THR A 1 72 ? 3.786 16.500 -10.372 1.00 17.54 91 THR A N 1
ATOM 592 C CA . THR A 1 72 ? 3.799 16.948 -8.978 1.00 15.76 91 THR A CA 1
ATOM 593 C C . THR A 1 72 ? 4.944 17.924 -8.735 1.00 18.93 91 THR A C 1
ATOM 594 O O . THR A 1 72 ? 6.105 17.608 -9.017 1.00 22.72 91 THR A O 1
ATOM 598 N N . LEU A 1 73 ? 4.615 19.111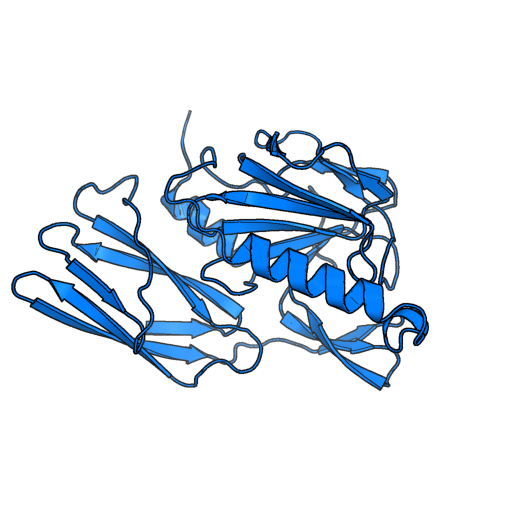 -8.209 1.00 17.53 92 LEU A N 1
ATOM 599 C CA . LEU A 1 73 ? 5.604 20.096 -7.785 1.00 19.72 92 LEU A CA 1
ATOM 600 C C . LEU A 1 73 ? 5.800 20.010 -6.279 1.00 20.02 92 LEU A C 1
ATOM 601 O O . LEU A 1 73 ? 4.848 19.787 -5.528 1.00 22.07 92 LEU A O 1
ATOM 606 N N . GLU A 1 74 ? 7.041 20.207 -5.839 1.00 25.05 93 GLU A N 1
ATOM 607 C CA . GLU A 1 74 ? 7.326 20.166 -4.411 1.00 26.11 93 GLU A CA 1
ATOM 608 C C . GLU A 1 74 ? 6.874 21.423 -3.682 1.00 25.96 93 GLU A C 1
ATOM 609 O O . GLU A 1 74 ? 6.647 21.368 -2.470 1.00 28.68 93 GLU A O 1
ATOM 615 N N . GLY A 1 75 ? 6.742 22.543 -4.380 1.00 29.23 94 GLY A N 1
ATOM 616 C CA . GLY A 1 75 ? 6.387 23.777 -3.712 1.00 29.04 94 GLY A CA 1
ATOM 617 C C . GLY A 1 75 ? 7.580 24.337 -2.951 1.00 34.48 94 GLY A C 1
ATOM 618 O O . GLY A 1 75 ? 8.725 23.901 -3.102 1.00 33.55 94 GLY A O 1
ATOM 619 N N . ASN A 1 76 ? 7.283 25.319 -2.105 1.00 34.05 95 ASN A N 1
ATOM 620 C CA . ASN A 1 76 ? 8.294 26.001 -1.299 1.00 32.63 95 ASN A CA 1
ATOM 621 C C . ASN A 1 76 ? 7.828 26.102 0.143 1.00 32.97 95 ASN A C 1
ATOM 622 O O . ASN A 1 76 ? 7.825 27.170 0.760 1.00 41.24 95 ASN A O 1
ATOM 627 N N . TYR A 1 77 ? 7.425 24.965 0.693 1.00 24.40 96 TYR A N 1
ATOM 628 C CA . TYR A 1 77 ? 6.986 24.911 2.078 1.00 23.93 96 TYR A CA 1
ATOM 629 C C . TYR A 1 77 ? 8.167 25.076 3.029 1.00 28.45 96 TYR A C 1
ATOM 630 O O . TYR A 1 77 ? 9.255 24.541 2.794 1.00 33.31 96 TYR A O 1
ATOM 639 N N . LYS A 1 78 ? 7.940 25.800 4.122 1.00 25.28 97 LYS A N 1
ATOM 640 C CA . LYS A 1 78 ? 8.979 26.062 5.111 1.00 31.20 97 LYS A CA 1
ATOM 641 C C . LYS A 1 78 ? 8.721 25.248 6.378 1.00 34.40 97 LYS A C 1
ATOM 642 O O . LYS A 1 78 ? 7.689 24.595 6.534 1.00 35.30 97 LYS A O 1
ATOM 648 N N . SER A 1 79 ? 9.675 25.298 7.301 1.00 32.96 98 SER A N 1
ATOM 649 C CA . SER A 1 79 ? 9.598 24.507 8.521 1.00 29.90 98 SER A CA 1
ATOM 650 C C . SER A 1 79 ? 9.259 25.386 9.718 1.00 30.69 98 SER A C 1
ATOM 651 O O . SER A 1 79 ? 9.436 26.608 9.691 1.00 32.76 98 SER A O 1
ATOM 654 N N . GLU A 1 80 ? 8.769 24.743 10.778 1.00 27.91 99 GLU A N 1
ATOM 655 C CA . GLU A 1 80 ? 8.442 25.438 12.017 1.00 31.58 99 GLU A CA 1
ATOM 656 C C . GLU A 1 80 ? 8.547 24.468 13.186 1.00 32.06 99 GLU A C 1
ATOM 657 O O . GLU A 1 80 ? 8.418 23.251 13.024 1.00 30.44 99 GLU A O 1
ATOM 663 N N . LYS A 1 81 ? 8.794 25.017 14.369 1.00 28.12 100 LYS A N 1
ATOM 664 C CA . LYS A 1 81 ? 8.931 24.231 15.582 1.00 35.41 100 LYS A CA 1
ATOM 665 C C . LYS A 1 81 ? 7.790 24.579 16.522 1.00 37.77 100 LYS A C 1
ATOM 666 O O . LYS A 1 81 ? 7.411 25.750 16.649 1.00 37.11 100 LYS A O 1
ATOM 672 N N . LEU A 1 82 ? 7.240 23.557 17.170 1.00 31.99 101 LEU A N 1
ATOM 673 C CA . LEU A 1 82 ? 6.107 23.729 18.067 1.00 30.35 101 LEU A CA 1
ATOM 674 C C . LEU A 1 82 ? 6.337 22.929 19.338 1.00 29.43 101 LEU A C 1
ATOM 675 O O . LEU A 1 82 ? 6.895 21.830 19.300 1.00 31.88 10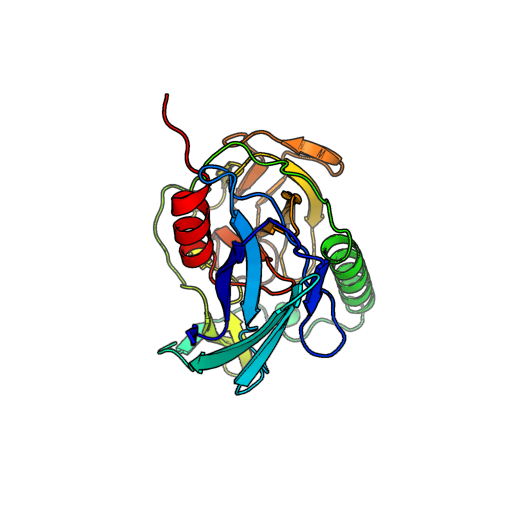1 LEU A O 1
ATOM 680 N N . GLN A 1 83 ? 5.898 23.481 20.463 1.00 29.39 102 GLN A N 1
ATOM 681 C CA . GLN A 1 83 ? 5.960 22.809 21.751 1.00 31.22 102 GLN A CA 1
ATOM 682 C C . GLN A 1 83 ? 4.532 22.492 22.181 1.00 35.22 102 GLN A C 1
ATOM 683 O O . GLN A 1 83 ? 3.699 23.396 22.295 1.00 33.61 102 GLN A O 1
ATOM 689 N N . VAL A 1 84 ? 4.244 21.208 22.386 1.00 35.20 103 VAL A N 1
ATOM 690 C CA . VAL A 1 84 ? 2.931 20.752 22.820 1.00 35.33 103 VAL A CA 1
ATOM 691 C C . VAL A 1 84 ? 3.113 19.812 24.007 1.00 38.01 103 VAL A C 1
ATOM 692 O O . VAL A 1 84 ? 4.233 19.471 24.395 1.00 35.51 103 VAL A O 1
ATOM 696 N N . GLU A 1 85 ? 1.988 19.396 24.586 1.00 37.74 104 GLU A N 1
ATOM 697 C CA . GLU A 1 85 ? 2.030 18.447 25.690 1.00 43.20 104 GLU A CA 1
ATOM 698 C C . GLU A 1 85 ? 2.565 17.106 25.212 1.00 41.24 104 GLU A C 1
ATOM 699 O O . GLU A 1 85 ? 2.231 16.640 24.119 1.00 40.46 104 GLU A O 1
ATOM 705 N N . ASN A 1 86 ? 3.399 16.476 26.047 1.00 41.25 105 ASN A N 1
ATOM 706 C CA . ASN A 1 86 ? 4.052 15.247 25.607 1.00 42.40 105 ASN A CA 1
ATOM 707 C C . ASN A 1 86 ? 3.037 14.145 25.334 1.00 41.02 105 ASN A C 1
ATOM 708 O O . ASN A 1 86 ? 3.219 13.340 24.411 1.00 40.06 105 ASN A O 1
ATOM 713 N N . LYS A 1 87 ? 1.954 14.102 26.113 1.00 40.10 106 LYS A N 1
ATOM 714 C CA . LYS A 1 87 ? 0.916 13.101 25.906 1.00 43.45 106 LYS A CA 1
ATOM 715 C C . LYS A 1 87 ? 0.159 13.294 24.598 1.00 43.85 106 LYS A C 1
ATOM 716 O O . LYS A 1 87 ? -0.547 12.374 24.172 1.00 44.78 106 LYS A O 1
ATOM 722 N N . LYS A 1 88 ? 0.291 14.448 23.948 1.00 40.11 107 LYS A N 1
ATOM 723 C CA . LYS A 1 88 ? -0.348 14.671 22.657 1.00 35.44 107 LYS A CA 1
ATOM 724 C C . LYS A 1 88 ? 0.515 14.248 21.470 1.00 35.84 107 LYS A C 1
ATOM 725 O O . LYS A 1 88 ? 0.033 14.287 20.331 1.00 35.74 107 LYS A O 1
ATOM 731 N N . ILE A 1 89 ? 1.772 13.866 21.692 1.00 36.04 108 ILE A N 1
ATOM 732 C CA . ILE A 1 89 ? 2.570 13.244 20.640 1.00 37.73 108 ILE A CA 1
ATOM 733 C C . ILE A 1 89 ? 3.012 11.831 20.991 1.00 42.40 108 ILE A C 1
ATOM 734 O O . ILE A 1 89 ? 3.421 11.087 20.086 1.00 44.51 108 ILE A O 1
ATOM 739 N N . PHE A 1 90 ? 2.961 11.432 22.260 1.00 44.16 109 PHE A N 1
ATOM 740 C CA . PHE A 1 90 ? 3.153 10.042 22.681 1.00 51.35 109 PHE A CA 1
ATOM 741 C C . PHE A 1 90 ? 1.994 9.692 23.606 1.00 49.93 109 PHE A C 1
ATOM 742 O O . PHE A 1 90 ? 2.130 9.739 24.836 1.00 47.64 109 PHE A O 1
ATOM 750 N N . PRO A 1 91 ? 0.835 9.352 23.048 1.00 49.22 110 PRO A N 1
ATOM 751 C CA . PRO A 1 91 ? -0.358 9.131 23.878 1.00 51.72 110 PRO A CA 1
ATOM 752 C C . PRO A 1 91 ? -0.224 7.874 24.718 1.00 53.14 110 PRO A C 1
ATOM 753 O O . PRO A 1 91 ? 0.375 6.881 24.275 1.00 51.23 110 PRO A O 1
ATOM 757 N N . PRO A 1 92 ? -0.772 7.879 25.933 1.00 55.30 111 PRO A N 1
ATOM 758 C CA . PRO A 1 92 ? -0.725 6.681 26.779 1.00 59.82 111 PRO A CA 1
ATOM 759 C C . PRO A 1 92 ? -1.453 5.514 26.128 1.00 60.52 111 PRO A C 1
ATOM 760 O O . PRO A 1 92 ? -2.318 5.687 25.269 1.00 56.39 111 PRO A O 1
ATOM 764 N N . LYS A 1 93 ? -1.090 4.302 26.555 1.00 65.72 112 LYS A N 1
ATOM 765 C CA . LYS A 1 93 ? -1.726 3.113 25.996 1.00 63.21 112 LYS A CA 1
ATOM 766 C C . LYS A 1 93 ? -3.224 3.098 26.276 1.00 59.92 112 LYS A C 1
ATOM 767 O O . LYS A 1 93 ? -4.009 2.633 25.439 1.00 59.93 112 LYS A O 1
ATOM 773 N N . THR A 1 94 ? -3.634 3.624 27.432 1.00 60.12 113 THR A N 1
ATOM 774 C CA . THR A 1 94 ? -5.035 3.687 27.831 1.00 63.76 113 THR A CA 1
ATOM 775 C C . THR A 1 94 ? -5.891 4.512 26.878 1.00 66.69 113 THR A C 1
ATOM 776 O O . THR A 1 94 ? -7.123 4.461 26.975 1.00 67.19 113 THR A O 1
ATOM 780 N N . ILE A 1 95 ? -5.273 5.262 25.966 1.00 63.35 114 ILE A N 1
ATOM 781 C CA . ILE A 1 95 ? -5.982 6.196 25.097 1.00 61.29 114 ILE A CA 1
ATOM 782 C C . ILE A 1 95 ? -5.962 5.761 23.635 1.00 55.83 114 ILE A C 1
ATOM 783 O O . ILE A 1 95 ? -6.831 6.200 22.858 1.00 48.17 114 ILE A O 1
ATOM 788 N N . GLN A 1 96 ? -5.076 4.833 23.260 1.00 57.00 115 GLN A N 1
ATOM 789 C CA . GLN A 1 96 ? -4.904 4.488 21.852 1.00 60.65 115 GLN A CA 1
ATOM 790 C C . GLN A 1 96 ? -6.136 3.805 21.265 1.00 58.58 115 GLN A C 1
ATOM 791 O O . GLN A 1 96 ? -6.365 3.893 20.052 1.00 55.80 115 GLN A O 1
ATOM 797 N N . GLU A 1 97 ? -6.937 3.128 22.096 1.00 56.32 116 GLU A N 1
ATOM 798 C CA . GLU A 1 97 ? -8.187 2.554 21.605 1.00 57.63 116 GLU A CA 1
ATOM 799 C C . GLU A 1 97 ? -9.108 3.643 21.060 1.00 52.19 116 GLU A C 1
ATOM 800 O O . GLU A 1 97 ? -9.702 3.488 19.985 1.00 48.00 116 GLU A O 1
ATOM 806 N N . ARG A 1 98 ? -9.198 4.774 21.768 1.00 50.98 117 ARG A N 1
ATOM 807 C CA . ARG A 1 98 ? -10.063 5.860 21.330 1.00 46.89 117 ARG A CA 1
ATOM 808 C C . ARG A 1 98 ? -9.520 6.501 20.063 1.00 46.26 117 ARG A C 1
ATOM 809 O O . ARG A 1 98 ? -10.285 6.843 19.153 1.00 43.99 117 ARG A O 1
ATOM 817 N N . ILE A 1 99 ? -8.196 6.651 19.980 1.00 44.04 118 ILE A N 1
ATOM 818 C CA . ILE A 1 99 ? -7.573 7.211 18.785 1.00 40.71 118 ILE A CA 1
ATOM 819 C C . ILE A 1 99 ? -7.870 6.342 17.570 1.00 42.57 118 ILE A C 1
ATOM 820 O O . ILE A 1 99 ? -8.171 6.851 16.484 1.00 43.83 118 ILE A O 1
ATOM 825 N N . ALA A 1 100 ? -7.801 5.017 17.733 1.00 42.61 119 ALA A N 1
ATOM 826 C CA . ALA A 1 100 ? -8.064 4.132 16.603 1.00 44.46 119 ALA A CA 1
ATOM 827 C C . ALA A 1 100 ? -9.528 4.190 16.184 1.00 37.87 119 ALA A C 1
ATOM 828 O O . ALA A 1 100 ? -9.837 4.191 14.985 1.00 39.29 119 ALA A O 1
ATOM 830 N N . LYS A 1 101 ? -10.440 4.210 17.162 1.00 42.01 120 LYS A N 1
ATOM 831 C CA . LYS A 1 101 ? -11.865 4.312 16.858 1.00 46.30 12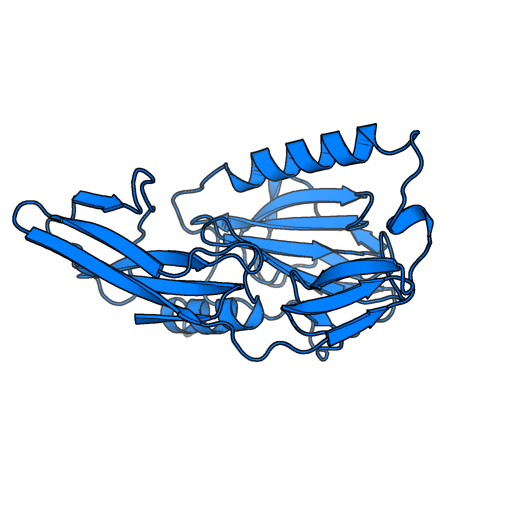0 LYS A CA 1
ATOM 832 C C . LYS A 1 101 ? -12.193 5.631 16.169 1.00 43.37 120 LYS A C 1
ATOM 833 O O . LYS A 1 101 ? -12.968 5.663 15.207 1.00 43.12 120 LYS A O 1
ATOM 839 N N . GLU A 1 102 ? -11.615 6.734 16.653 1.00 42.83 121 GLU A N 1
ATOM 840 C CA . GLU A 1 102 ? -11.870 8.030 16.035 1.00 38.87 121 GLU A CA 1
ATOM 841 C C . GLU A 1 102 ? -11.312 8.081 14.619 1.00 37.37 121 GLU A C 1
ATOM 842 O O . GLU A 1 102 ? -11.926 8.669 13.719 1.00 36.72 121 GLU A O 1
ATOM 848 N N . LEU A 1 103 ? -10.163 7.443 14.392 1.00 39.26 122 LEU A N 1
ATOM 849 C CA . LEU A 1 103 ? -9.624 7.376 13.038 1.00 34.46 122 LEU A CA 1
ATOM 850 C C . LEU A 1 103 ? -10.542 6.579 12.115 1.00 32.10 122 LEU A C 1
ATOM 851 O O . LEU A 1 103 ? -10.760 6.967 10.963 1.00 35.97 122 LEU A O 1
ATOM 856 N N . LYS A 1 104 ? -11.104 5.473 12.604 1.00 42.50 123 LYS A N 1
ATOM 857 C CA . LYS A 1 104 ? -11.979 4.668 11.755 1.00 44.71 123 LYS A CA 1
ATOM 858 C C . LYS A 1 104 ? -13.279 5.399 11.443 1.00 44.10 123 LYS A C 1
ATOM 859 O O . LYS A 1 104 ? -13.794 5.306 10.320 1.00 41.43 123 LYS A O 1
ATOM 865 N N . GLU A 1 105 ? -13.819 6.134 12.422 1.00 41.10 124 GLU A N 1
ATOM 866 C CA . GLU A 1 105 ? -15.025 6.926 12.187 1.00 37.04 124 GLU A CA 1
ATOM 867 C C . GLU A 1 105 ? -14.797 7.985 11.118 1.00 35.17 124 GLU A C 1
ATOM 868 O O . GLU A 1 105 ? -15.652 8.201 10.252 1.00 33.51 124 GLU A O 1
ATOM 874 N N . ALA A 1 106 ? -13.656 8.673 11.176 1.00 32.05 125 ALA A N 1
ATOM 875 C CA . ALA A 1 106 ? -13.390 9.728 10.203 1.00 30.13 125 ALA A CA 1
ATOM 876 C C . ALA A 1 106 ? -13.215 9.159 8.797 1.00 30.72 125 ALA A C 1
ATOM 877 O O . ALA A 1 106 ? -13.756 9.706 7.831 1.00 35.36 125 ALA A O 1
ATOM 879 N N . ASN A 1 107 ? -12.467 8.058 8.667 1.00 37.48 126 ASN A N 1
ATOM 880 C CA . ASN A 1 107 ? -12.327 7.389 7.374 1.00 40.14 126 ASN A CA 1
ATOM 881 C C . ASN A 1 107 ? -13.684 7.033 6.781 1.00 37.87 126 ASN A C 1
ATOM 882 O O . ASN A 1 107 ? -13.908 7.195 5.577 1.00 37.43 126 ASN A O 1
ATOM 887 N N . ALA A 1 108 ? -14.603 6.538 7.613 1.00 37.59 127 ALA A N 1
ATOM 888 C CA . ALA A 1 108 ? -15.929 6.194 7.110 1.00 41.20 127 ALA A CA 1
ATOM 889 C C . ALA A 1 108 ? -16.654 7.430 6.590 1.00 39.40 127 ALA A C 1
ATOM 890 O O . ALA A 1 108 ? -17.285 7.387 5.528 1.00 40.13 127 ALA A O 1
ATOM 892 N N . ILE A 1 109 ? -16.551 8.548 7.312 1.00 33.35 128 ILE A N 1
ATOM 893 C CA . ILE A 1 109 ? -17.242 9.765 6.898 1.00 34.88 128 ILE A CA 1
ATOM 894 C C . ILE A 1 109 ? -16.699 10.276 5.566 1.00 34.82 128 ILE A C 1
ATOM 895 O O . ILE A 1 109 ? -17.467 10.659 4.673 1.00 39.45 128 ILE A O 1
ATOM 900 N N . TYR A 1 110 ? -15.377 10.284 5.400 1.00 30.48 129 TYR A N 1
ATOM 901 C CA . TYR A 1 110 ? -14.807 10.895 4.207 1.00 31.88 129 TYR A CA 1
ATOM 902 C C . TYR A 1 110 ? -14.990 10.028 2.971 1.00 38.43 129 TYR A C 1
ATOM 903 O O . TYR A 1 110 ? -14.878 10.537 1.851 1.00 41.18 129 TYR A O 1
ATOM 912 N N . SER A 1 111 ? -15.298 8.748 3.143 1.00 37.07 130 SER A N 1
ATOM 913 C CA . SER A 1 111 ? -15.584 7.875 2.013 1.00 41.71 130 SER A CA 1
ATOM 914 C C . SER A 1 111 ? -17.057 7.877 1.620 1.00 42.28 130 SER A C 1
ATOM 915 O O . SER A 1 111 ? -17.441 7.126 0.717 1.00 48.50 130 SER A O 1
ATOM 918 N N . SER A 1 112 ? -17.882 8.701 2.263 1.00 36.67 131 SER A N 1
ATOM 919 C CA . SER A 1 112 ? -19.331 8.732 2.041 1.00 36.78 131 SER A CA 1
ATOM 920 C C . SER A 1 112 ? -19.657 9.877 1.083 1.00 38.79 131 SER A C 1
ATOM 921 O O . SER A 1 112 ? -19.958 10.997 1.502 1.00 46.95 131 SER A O 1
ATOM 924 N N . TYR A 1 113 ? -19.623 9.584 -0.215 1.00 28.10 132 TYR A N 1
ATOM 925 C CA . TYR A 1 113 ? -19.676 10.621 -1.241 1.00 27.45 132 TYR A CA 1
ATOM 926 C C . TYR A 1 113 ? -21.107 11.091 -1.493 1.00 31.23 132 TYR A C 1
ATOM 927 O O . TYR A 1 113 ? -22.009 10.277 -1.714 1.00 32.35 132 TYR A O 1
ATOM 936 N N . THR A 1 114 ? -21.303 12.407 -1.490 1.00 25.45 133 THR A N 1
ATOM 937 C CA . THR A 1 114 ? -22.598 13.028 -1.747 1.00 24.63 133 THR A CA 1
ATOM 938 C C . THR A 1 114 ? -22.584 13.605 -3.157 1.00 25.95 133 THR A C 1
ATOM 939 O O . THR A 1 114 ? -21.874 14.594 -3.404 1.00 23.85 133 THR A O 1
ATOM 943 N N . PRO A 1 115 ? -23.354 13.052 -4.102 1.00 22.68 134 PRO A N 1
ATOM 944 C CA . PRO A 1 115 ? -23.214 13.463 -5.508 1.00 25.41 134 PRO A CA 1
ATOM 945 C C . PRO A 1 115 ? -24.108 14.629 -5.904 1.00 28.12 134 PRO A C 1
ATOM 946 O O . PRO A 1 115 ? -24.695 14.627 -6.994 1.00 25.49 134 PRO A O 1
ATOM 950 N N . LYS A 1 116 ? -24.218 15.621 -5.030 1.00 23.63 135 LYS A N 1
ATOM 951 C CA . LYS A 1 116 ? -24.927 16.857 -5.330 1.00 23.65 135 LYS A CA 1
ATOM 952 C C . LYS A 1 116 ? -24.357 17.950 -4.440 1.00 27.10 135 LYS A C 1
ATOM 953 O O . LYS A 1 116 ? -23.690 17.674 -3.442 1.00 26.92 135 LYS A O 1
ATOM 959 N N . ALA A 1 117 ? -24.626 19.193 -4.818 1.00 24.76 136 ALA A N 1
ATOM 960 C CA . ALA A 1 117 ? -24.128 20.338 -4.067 1.00 24.38 136 ALA A CA 1
ATOM 961 C C . ALA A 1 117 ? -24.954 20.559 -2.806 1.00 24.61 136 ALA A C 1
ATOM 962 O O . ALA A 1 117 ? -26.182 20.659 -2.862 1.00 28.58 136 ALA A O 1
ATOM 964 N N . LEU A 1 118 ? -24.281 20.630 -1.661 1.00 28.66 137 LEU A N 1
ATOM 965 C CA . LEU A 1 118 ? -24.938 21.064 -0.436 1.00 29.17 137 LEU A CA 1
ATOM 966 C C . LEU A 1 118 ? -24.581 22.493 -0.066 1.00 30.60 137 LEU A C 1
ATOM 967 O O . LEU A 1 118 ? -25.189 23.055 0.852 1.00 27.79 137 LEU A O 1
ATOM 972 N N . PHE A 1 119 ? -23.636 23.091 -0.780 1.00 28.91 138 PHE A N 1
ATOM 973 C CA . PHE A 1 119 ? -23.172 24.437 -0.512 1.00 29.05 138 PHE A CA 1
ATOM 974 C C . PHE A 1 119 ? -24.102 25.463 -1.154 1.00 31.93 138 PHE A C 1
ATOM 975 O O . PHE A 1 119 ? -25.051 25.127 -1.870 1.00 34.82 138 PHE A O 1
ATOM 983 N N . ASN A 1 120 ? -23.814 26.739 -0.888 1.00 28.67 139 ASN A N 1
ATOM 984 C CA . ASN A 1 120 ? -24.614 27.855 -1.395 1.00 31.42 139 ASN A CA 1
ATOM 985 C C . ASN A 1 120 ? -23.640 28.936 -1.858 1.00 33.59 139 ASN A C 1
ATOM 986 O O . ASN A 1 120 ? -23.266 29.830 -1.092 1.00 32.71 139 ASN A O 1
ATOM 991 N N . GLY A 1 121 ? -23.227 28.849 -3.117 1.00 31.99 140 GLY A N 1
ATOM 992 C CA . GLY A 1 121 ? -22.297 29.850 -3.592 1.00 29.38 140 GLY A CA 1
ATOM 993 C C . GLY A 1 121 ? -20.921 29.699 -2.963 1.00 26.25 140 GLY A C 1
ATOM 994 O O . GLY A 1 121 ? -20.494 28.609 -2.561 1.00 24.80 140 GLY A O 1
ATOM 995 N N . ALA A 1 122 ? -20.225 30.827 -2.874 1.00 25.34 141 ALA A N 1
ATOM 996 C CA . ALA A 1 122 ? -18.828 30.839 -2.464 1.00 27.13 141 ALA A CA 1
ATOM 997 C C . ALA A 1 122 ? -18.657 30.500 -0.983 1.00 23.79 141 ALA A C 1
ATOM 998 O O . ALA A 1 122 ? -19.554 30.709 -0.159 1.00 28.95 141 ALA A O 1
ATOM 1000 N N . PHE A 1 123 ? -17.479 29.967 -0.657 1.00 24.78 142 PHE A N 1
ATOM 1001 C CA . PHE A 1 123 ? -17.059 29.831 0.734 1.00 28.78 142 PHE A CA 1
ATOM 1002 C C . PHE A 1 123 ? -16.688 31.191 1.316 1.00 26.97 142 PHE A C 1
ATOM 1003 O O . PHE A 1 123 ? -16.115 32.042 0.627 1.00 27.38 142 PHE A O 1
ATOM 1011 N N . ASN A 1 124 ? -17.010 31.385 2.594 1.00 25.79 143 ASN A N 1
ATOM 1012 C CA . ASN A 1 124 ? -16.443 32.435 3.434 1.00 27.77 143 ASN A CA 1
ATOM 1013 C C . ASN A 1 124 ? -15.262 31.887 4.227 1.00 23.22 143 ASN A C 1
ATOM 1014 O O . ASN A 1 124 ? -15.166 30.688 4.485 1.00 28.77 143 ASN A O 1
ATOM 1019 N N . ILE A 1 125 ? -14.383 32.779 4.660 1.00 31.12 144 ILE A N 1
ATOM 1020 C CA . ILE A 1 125 ? -13.414 32.410 5.698 1.00 33.72 144 ILE A CA 1
ATOM 1021 C C . ILE A 1 125 ? -14.153 32.318 7.028 1.00 31.65 144 ILE A C 1
ATOM 1022 O O . ILE A 1 125 ? -14.979 33.192 7.322 1.00 36.49 144 ILE A O 1
ATOM 1027 N N . PRO A 1 126 ? -13.937 31.270 7.837 1.00 30.01 145 PRO A N 1
ATOM 1028 C CA . PRO A 1 126 ? -14.754 31.100 9.052 1.00 32.01 145 PRO A CA 1
ATOM 1029 C C . PRO A 1 126 ? -14.372 32.038 10.171 1.00 36.31 145 PRO A C 1
ATOM 1030 O O . PRO A 1 126 ? -15.091 32.099 11.185 1.00 37.19 145 PRO A O 1
ATOM 1034 N N . LEU A 1 127 ? -13.275 32.774 10.011 1.00 39.03 146 LEU A N 1
ATOM 1035 C CA . LEU A 1 127 ? -12.769 33.690 11.020 1.00 41.61 146 LEU A CA 1
ATOM 1036 C C . LEU A 1 127 ? -12.192 34.910 10.325 1.00 29.28 146 LEU A C 1
ATOM 1037 O O . LEU A 1 127 ? -11.445 34.771 9.356 1.00 34.95 146 LEU A O 1
ATOM 1042 N N . ASN A 1 128 ? -12.507 36.101 10.828 1.00 28.64 147 ASN A N 1
ATOM 1043 C CA . ASN A 1 128 ? -11.971 37.309 10.204 1.00 27.12 147 ASN A CA 1
ATOM 1044 C C . ASN A 1 128 ? -10.645 37.752 10.805 1.00 27.69 147 ASN A C 1
ATOM 1045 O O . ASN A 1 128 ? -10.411 38.950 10.938 1.00 30.28 147 ASN A O 1
ATOM 1050 N N . SER A 1 129 ? -9.764 36.837 11.202 1.00 27.72 148 SER A N 1
ATOM 1051 C CA . SER A 1 129 ? -8.472 37.218 11.739 1.00 26.95 148 SER A CA 1
ATOM 1052 C C . SER A 1 129 ? -7.395 36.888 10.702 1.00 26.93 148 SER A C 1
ATOM 1053 O O . SER A 1 129 ? -7.663 36.958 9.488 1.00 30.79 148 SER A O 1
ATOM 1056 N N . PHE A 1 130 ? -6.198 36.545 11.167 1.00 24.89 149 PHE A N 1
ATOM 1057 C CA . PHE A 1 130 ? -5.024 36.408 10.321 1.00 21.32 149 PHE A CA 1
ATOM 1058 C C . PHE A 1 130 ? -4.364 35.057 10.543 1.00 22.84 149 PHE A C 1
ATOM 1059 O O . PHE A 1 130 ? -4.463 34.472 11.622 1.00 20.03 149 PHE A O 1
ATOM 1067 N N . ILE A 1 131 ? -3.652 34.596 9.516 1.00 20.82 150 ILE A N 1
ATOM 1068 C CA . ILE A 1 131 ? -2.972 33.306 9.570 1.00 21.65 150 ILE A CA 1
ATOM 1069 C C . ILE A 1 131 ? -1.795 33.381 10.529 1.00 23.40 150 ILE A C 1
ATOM 1070 O O . ILE A 1 131 ? -0.951 34.288 10.445 1.00 24.68 150 ILE A O 1
ATOM 1075 N N . THR A 1 132 ? -1.730 32.416 11.445 1.00 22.31 151 THR A N 1
ATOM 1076 C CA . THR A 1 132 ? -0.598 32.255 12.344 1.00 22.03 151 THR A CA 1
ATOM 1077 C C . THR A 1 132 ? 0.275 31.065 11.984 1.00 25.44 151 THR A C 1
ATOM 1078 O O . THR A 1 132 ? 1.446 31.031 12.364 1.00 34.65 151 THR A O 1
ATOM 1082 N N . SER A 1 133 ? -0.274 30.083 11.272 1.00 23.40 152 SER A N 1
ATOM 1083 C CA . SER A 1 133 ? 0.508 28.938 10.819 1.00 25.08 152 SER A CA 1
ATOM 1084 C C . SER A 1 133 ? -0.135 28.441 9.536 1.00 22.92 152 SER A C 1
ATOM 1085 O O . SER A 1 133 ? -1.258 27.918 9.565 1.00 21.14 152 SER A O 1
ATOM 1088 N N . ASP A 1 134 ? 0.566 28.635 8.422 1.00 22.60 153 ASP A N 1
ATOM 1089 C CA . ASP A 1 134 ? 0.037 28.346 7.101 1.00 20.84 153 ASP A CA 1
ATOM 1090 C C . ASP A 1 134 ? 0.022 26.843 6.831 1.00 20.23 153 ASP A C 1
ATOM 1091 O O . ASP A 1 134 ? 0.656 26.045 7.528 1.00 22.53 153 ASP A O 1
ATOM 1096 N N . PHE A 1 135 ? -0.708 26.472 5.784 1.00 18.73 154 PHE A N 1
ATOM 1097 C CA . PHE A 1 135 ? -0.800 25.074 5.386 1.00 19.75 154 PHE A CA 1
ATOM 1098 C C . PHE A 1 135 ? 0.552 24.545 4.928 1.00 20.34 154 PHE A C 1
ATOM 1099 O O . PHE A 1 135 ? 1.325 25.253 4.272 1.00 22.86 154 PHE A O 1
ATOM 1107 N N . GLY A 1 136 ? 0.828 23.281 5.265 1.00 18.66 155 GLY A N 1
ATOM 1108 C CA . GLY A 1 136 ? 1.983 22.586 4.729 1.00 21.25 155 GLY A CA 1
ATOM 1109 C C . GLY A 1 136 ? 3.311 22.913 5.383 1.00 21.63 155 GLY A C 1
ATOM 1110 O O . GLY A 1 136 ? 4.354 22.454 4.895 1.00 23.75 155 GLY A O 1
ATOM 1111 N N . LYS A 1 137 ? 3.326 23.706 6.447 1.00 22.16 156 LYS A N 1
ATOM 1112 C CA . LYS A 1 137 ? 4.580 23.898 7.156 1.00 24.97 156 LYS A CA 1
ATOM 1113 C C . LYS A 1 137 ? 5.109 22.546 7.625 1.00 27.33 156 LYS A C 1
ATOM 1114 O O . LYS A 1 137 ? 4.349 21.705 8.121 1.00 27.22 156 LYS A O 1
ATOM 1120 N N . ALA A 1 138 ? 6.402 22.309 7.406 1.00 26.09 157 ALA A N 1
ATOM 1121 C CA . ALA A 1 138 ? 7.043 21.098 7.909 1.00 24.41 157 ALA A CA 1
ATOM 1122 C C . ALA A 1 138 ? 7.354 21.296 9.385 1.00 32.68 157 ALA A C 1
ATOM 1123 O O . ALA A 1 138 ? 8.148 22.172 9.744 1.00 33.82 157 ALA A O 1
ATOM 1125 N N . ARG A 1 139 ? 6.740 20.488 10.239 1.00 26.13 158 ARG A N 1
ATOM 1126 C CA . ARG A 1 139 ? 6.738 20.740 11.669 1.00 26.98 158 ARG A CA 1
ATOM 1127 C C . ARG A 1 139 ? 7.622 19.749 12.409 1.00 27.49 158 ARG A C 1
ATOM 1128 O O . ARG A 1 139 ? 7.831 18.617 11.963 1.00 27.54 158 ARG A O 1
ATOM 1136 N N . THR A 1 140 ? 8.166 20.210 13.534 1.00 24.29 159 THR A N 1
ATOM 1137 C CA . THR A 1 140 ? 8.768 19.335 14.533 1.00 26.23 159 THR A CA 1
ATOM 1138 C C . THR A 1 140 ? 8.133 19.669 15.873 1.00 28.49 159 THR A C 1
ATOM 1139 O O . THR A 1 140 ? 8.152 20.831 16.297 1.00 32.63 159 THR A O 1
ATOM 1143 N N . PHE A 1 141 ? 7.554 18.662 16.522 1.00 30.09 160 PHE A N 1
ATOM 1144 C CA . PHE A 1 141 ? 6.970 18.800 17.853 1.00 29.30 160 PHE A CA 1
ATOM 1145 C C . PHE A 1 141 ? 7.989 18.381 18.912 1.00 31.11 160 PHE A C 1
ATOM 1146 O O . PHE A 1 141 ? 8.485 17.248 18.887 1.00 35.03 160 PHE A O 1
ATOM 1154 N N . ASN A 1 142 ? 8.293 19.295 19.842 1.00 28.27 161 ASN A N 1
ATOM 1155 C CA . ASN A 1 142 ? 9.135 19.016 21.010 1.00 36.84 161 ASN A CA 1
ATOM 1156 C C . ASN A 1 142 ? 10.509 18.466 20.629 1.00 36.89 161 ASN A C 1
ATOM 1157 O O . ASN A 1 142 ? 11.102 17.683 21.374 1.00 39.68 161 ASN A O 1
ATOM 1162 N N . GLU A 1 143 ? 11.035 18.880 19.474 1.00 34.52 162 GLU A N 1
ATOM 1163 C CA . GLU A 1 143 ? 12.310 18.381 18.951 1.00 42.99 162 GLU A CA 1
ATOM 1164 C C . GLU A 1 143 ? 12.342 16.861 18.822 1.00 46.63 162 GLU A C 1
ATOM 1165 O O . GLU A 1 143 ? 13.419 16.258 18.827 1.00 52.46 162 GLU A O 1
ATOM 1171 N N . LYS A 1 144 ? 11.194 16.222 18.702 1.00 42.23 163 LYS A N 1
ATOM 1172 C CA . LYS A 1 144 ? 11.147 14.762 18.714 1.00 38.58 163 LYS A CA 1
ATOM 1173 C C . LYS A 1 144 ? 10.400 14.164 17.536 1.00 40.35 163 LYS A C 1
ATOM 1174 O O . LYS A 1 144 ? 10.807 13.113 17.040 1.00 41.38 163 LYS A O 1
ATOM 1180 N N . VAL A 1 145 ? 9.307 14.787 17.099 1.00 34.45 164 VAL A N 1
ATOM 1181 C CA . VAL A 1 145 ? 8.355 14.166 16.184 1.00 34.90 164 VAL A CA 1
ATOM 1182 C C . VAL A 1 145 ? 8.153 15.074 14.981 1.00 34.02 164 VAL A C 1
ATOM 1183 O O . VAL A 1 145 ? 7.788 16.247 15.132 1.00 30.57 164 VAL A O 1
ATOM 1187 N N . ALA A 1 146 ? 8.371 14.527 13.785 1.00 30.22 165 ALA A N 1
ATOM 1188 C CA . ALA A 1 146 ? 8.108 15.276 12.573 1.00 28.25 165 ALA A CA 1
ATOM 1189 C C . ALA A 1 146 ? 6.629 15.202 12.221 1.00 30.13 165 ALA A C 1
ATOM 1190 O O . ALA A 1 146 ? 5.966 14.180 12.429 1.00 28.17 165 ALA A O 1
ATOM 1192 N N . SER A 1 147 ? 6.116 16.298 11.682 1.00 28.53 166 SER A N 1
ATOM 1193 C CA . SER A 1 147 ? 4.738 16.362 11.231 1.00 28.73 166 SER A CA 1
ATOM 1194 C C . SER A 1 147 ? 4.702 17.345 10.071 1.00 33.15 166 SER A C 1
ATOM 1195 O O . SER A 1 147 ? 5.726 17.926 9.696 1.00 31.18 166 SER A O 1
ATOM 1198 N N . TYR A 1 148 ? 3.530 17.487 9.468 1.00 26.23 167 TYR A N 1
ATOM 1199 C CA . TYR A 1 148 ? 3.265 18.573 8.536 1.00 20.60 167 TYR A CA 1
ATOM 1200 C C . TYR A 1 148 ? 1.918 19.173 8.898 1.00 22.95 167 TYR A C 1
ATOM 1201 O O . TYR A 1 148 ? 1.049 18.495 9.449 1.00 22.57 167 TYR A O 1
ATOM 1210 N N . HIS A 1 149 ? 1.741 20.450 8.581 1.00 20.90 168 HIS A N 1
ATOM 1211 C CA . HIS A 1 149 ? 0.487 21.124 8.901 1.00 21.70 168 HIS A CA 1
ATOM 1212 C C . HIS A 1 149 ? -0.574 20.821 7.849 1.00 20.54 168 HIS A C 1
ATOM 1213 O O . HIS A 1 149 ? -0.454 21.250 6.698 1.00 18.75 168 HIS A O 1
ATOM 1220 N N . SER A 1 150 ? -1.643 20.124 8.246 1.00 19.41 169 SER A N 1
ATOM 1221 C CA . SER A 1 150 ? -2.657 19.687 7.287 1.00 21.03 169 SER A CA 1
ATOM 1222 C C . SER A 1 150 ? -3.840 20.647 7.171 1.00 22.18 169 SER A C 1
ATOM 1223 O O . SER A 1 150 ? -4.837 20.303 6.527 1.00 23.61 169 SER A O 1
ATOM 1226 N N . GLY A 1 151 ? -3.746 21.841 7.754 1.00 17.74 170 GLY A N 1
ATOM 1227 C CA . GLY A 1 151 ? -4.743 22.878 7.563 1.00 18.69 170 GLY A CA 1
ATOM 1228 C C . GLY A 1 151 ? -4.094 24.225 7.758 1.00 16.62 170 GLY A C 1
ATOM 1229 O O . GLY A 1 151 ? -2.864 24.334 7.634 1.00 21.53 170 GLY A O 1
ATOM 1230 N N . THR A 1 152 ? -4.883 25.264 8.060 1.00 16.97 171 THR A N 1
ATOM 1231 C CA . THR A 1 152 ? -4.343 26.593 8.289 1.00 15.59 171 THR A CA 1
ATOM 1232 C C . THR A 1 152 ? -4.840 27.096 9.641 1.00 18.87 171 THR A C 1
ATOM 1233 O O . THR A 1 152 ? -6.015 26.915 9.989 1.00 20.50 171 THR A O 1
ATOM 1237 N N . ASP A 1 153 ? -3.935 27.679 10.426 1.00 17.48 172 ASP A N 1
ATOM 1238 C CA . ASP A 1 153 ? -4.298 28.175 11.749 1.00 16.47 172 ASP A CA 1
ATOM 1239 C C . ASP A 1 153 ? -4.531 29.676 11.708 1.00 22.43 172 ASP A C 1
ATOM 1240 O O . ASP A 1 153 ? -3.744 30.420 11.112 1.00 22.46 172 ASP A O 1
ATOM 1245 N N . PHE A 1 154 ? -5.607 30.110 12.362 1.00 19.55 173 PHE A N 1
ATOM 1246 C CA . PHE A 1 154 ? -5.963 31.521 12.488 1.00 23.21 173 PHE A CA 1
ATOM 1247 C C . PHE A 1 154 ? -5.824 31.956 13.941 1.00 22.79 173 PHE A C 1
ATOM 1248 O O . PHE A 1 154 ? -6.146 31.188 14.858 1.00 20.69 173 PHE A O 1
ATOM 1256 N N . ARG A 1 155 ? -5.371 33.198 14.148 1.00 19.29 174 ARG A N 1
ATOM 1257 C CA . ARG A 1 155 ? -5.349 33.772 15.494 1.00 18.95 174 ARG A CA 1
ATOM 1258 C C . ARG A 1 155 ? -6.746 33.771 16.090 1.00 21.77 174 ARG A C 1
ATOM 1259 O O . ARG A 1 155 ? -7.701 34.241 15.467 1.00 23.58 174 ARG A O 1
ATOM 1267 N N . ALA A 1 156 ? -6.869 33.260 17.313 1.00 22.72 175 ALA A N 1
ATOM 1268 C CA . ALA A 1 156 ? -8.170 33.275 17.975 1.00 24.10 175 ALA A CA 1
ATOM 1269 C C . ALA A 1 156 ? -7.953 33.073 19.460 1.00 26.24 175 ALA A C 1
ATOM 1270 O O . ALA A 1 156 ? -7.467 32.016 19.871 1.00 22.83 175 ALA A O 1
ATOM 1272 N N . ALA A 1 157 ? -8.314 34.075 20.255 1.00 22.08 176 ALA A N 1
ATOM 1273 C CA . ALA A 1 157 ? -8.416 33.892 21.694 1.00 22.75 176 ALA A CA 1
ATOM 1274 C C . ALA A 1 157 ? -9.533 32.908 22.010 1.00 28.09 176 ALA A C 1
ATOM 1275 O O . ALA A 1 157 ? -10.500 32.779 21.262 1.00 23.33 176 ALA A O 1
ATOM 1277 N N . THR A 1 158 ? -9.413 32.220 23.143 1.00 27.38 177 THR A N 1
ATOM 1278 C CA . THR A 1 158 ? -10.464 31.287 23.529 1.00 29.10 177 THR A CA 1
ATOM 1279 C C . THR A 1 158 ? -11.818 31.987 23.600 1.00 24.92 177 THR A C 1
ATOM 1280 O O . THR A 1 158 ? -11.963 33.033 24.247 1.00 26.89 177 THR A O 1
ATOM 1284 N N . GLY A 1 159 ? -12.809 31.402 22.934 1.00 25.72 178 GLY A N 1
ATOM 1285 C CA . GLY A 1 159 ? -14.146 31.951 22.897 1.00 28.52 178 GLY A CA 1
ATOM 1286 C C . GLY A 1 159 ? -14.482 32.766 21.667 1.00 29.22 178 GLY A C 1
ATOM 1287 O O . GLY A 1 159 ? -15.533 33.415 21.651 1.00 29.41 178 GLY A O 1
ATOM 1288 N N . THR A 1 160 ? -13.639 32.752 20.644 1.00 23.76 179 THR A N 1
ATOM 1289 C CA . THR A 1 160 ? -13.965 33.469 19.408 1.00 25.13 179 THR A CA 1
ATOM 1290 C C . THR A 1 160 ? -15.055 32.723 18.646 1.00 28.05 179 THR A C 1
ATOM 1291 O O . THR A 1 160 ? -14.927 31.510 18.410 1.00 25.76 179 THR A O 1
ATOM 1295 N N . PRO A 1 161 ? -16.135 33.394 18.248 1.00 28.43 180 PRO A N 1
ATOM 1296 C CA . PRO A 1 161 ? -17.200 32.693 17.524 1.00 30.29 180 PRO A CA 1
ATOM 1297 C C . PRO A 1 161 ? -16.718 32.278 16.149 1.00 30.46 180 PRO A C 1
ATOM 1298 O O . PRO A 1 161 ? -16.097 33.070 15.434 1.00 25.62 180 PRO A O 1
ATOM 1302 N N . ILE A 1 162 ? -17.014 31.025 15.789 1.00 25.24 181 ILE A N 1
ATOM 1303 C CA . ILE A 1 162 ? -16.623 30.426 14.513 1.00 22.97 181 ILE A CA 1
ATOM 1304 C C . ILE A 1 162 ? -17.888 30.105 13.721 1.00 25.69 181 ILE A C 1
ATOM 1305 O O . ILE A 1 162 ? -18.813 29.472 14.246 1.00 28.72 181 ILE A O 1
ATOM 1310 N N . TYR A 1 163 ? -17.917 30.511 12.451 1.00 27.69 182 TYR A N 1
ATOM 1311 C CA . TYR A 1 163 ? -19.096 30.354 11.610 1.00 27.51 182 TYR A CA 1
ATOM 1312 C C . TYR A 1 163 ? -18.807 29.410 10.449 1.00 29.40 182 TYR A C 1
ATOM 1313 O O . TYR A 1 163 ? -17.673 29.313 9.977 1.00 28.70 182 TYR A O 1
ATOM 1322 N N . ALA A 1 164 ? -19.850 28.713 9.993 1.00 26.64 183 ALA A N 1
ATOM 1323 C CA . ALA A 1 164 ? -19.711 27.776 8.884 1.00 24.95 183 ALA A CA 1
ATOM 1324 C C . ALA A 1 164 ? -19.228 28.484 7.622 1.00 26.86 183 ALA A C 1
ATOM 1325 O O . ALA A 1 164 ? -19.816 29.479 7.188 1.00 26.55 183 ALA A O 1
ATOM 1327 N N . ALA A 1 165 ? -18.156 27.954 7.028 1.00 27.54 184 ALA A N 1
ATOM 1328 C CA . ALA A 1 165 ? -17.597 28.528 5.807 1.00 27.83 184 ALA A CA 1
ATOM 1329 C C . ALA A 1 165 ? -18.536 28.385 4.617 1.00 26.65 184 ALA A C 1
ATOM 1330 O O . ALA A 1 165 ? -18.446 29.175 3.669 1.00 24.45 184 ALA A O 1
ATOM 1332 N N . ASN A 1 166 ? -19.428 27.398 4.641 1.00 26.08 185 ASN A N 1
ATOM 1333 C CA . ASN A 1 166 ? -20.428 27.239 3.594 1.00 23.28 185 ASN A CA 1
ATOM 1334 C C . ASN A 1 166 ? -21.539 26.358 4.143 1.00 26.13 185 ASN A C 1
ATOM 1335 O O . ASN A 1 166 ? -21.406 25.742 5.202 1.00 26.20 185 ASN A O 1
ATOM 1340 N N . SER A 1 167 ? -22.643 26.319 3.409 1.00 23.20 186 SER A N 1
ATOM 1341 C CA . SER A 1 167 ? -23.760 25.475 3.800 1.00 29.52 186 SER A CA 1
ATOM 1342 C C . SER A 1 167 ? -23.405 24.004 3.616 1.00 29.15 186 SER A C 1
ATOM 1343 O O . SER A 1 167 ? -22.606 23.636 2.747 1.00 26.39 186 SER A O 1
ATOM 1346 N N . GLY A 1 168 ? -24.019 23.160 4.433 1.00 27.49 187 GLY A N 1
ATOM 1347 C CA . GLY A 1 168 ? -23.802 21.734 4.297 1.00 27.77 187 GLY A CA 1
ATOM 1348 C C . GLY A 1 168 ? -24.460 20.967 5.418 1.00 32.42 187 GLY A C 1
ATOM 1349 O O . GLY A 1 168 ? -25.410 21.444 6.044 1.00 33.27 187 GLY A O 1
ATOM 1350 N N . VAL A 1 169 ? -23.946 19.764 5.666 1.00 31.80 188 VAL A N 1
ATOM 1351 C CA . VAL A 1 169 ? -24.475 18.878 6.698 1.00 31.87 188 VAL A CA 1
ATOM 1352 C C . VAL A 1 169 ? -23.351 18.492 7.650 1.00 29.49 188 VAL A C 1
ATOM 1353 O O . VAL A 1 169 ? -22.284 18.038 7.213 1.00 28.93 188 VAL A O 1
ATOM 1357 N N . VAL A 1 170 ? -23.600 18.659 8.949 1.00 30.22 189 VAL A N 1
ATOM 1358 C CA . VAL A 1 170 ? -22.594 18.353 9.957 1.00 30.30 189 VAL A CA 1
ATOM 1359 C C . VAL A 1 170 ? -22.399 16.848 10.035 1.00 32.50 189 VAL A C 1
ATOM 1360 O O . VAL A 1 170 ? -23.366 16.089 10.175 1.00 34.06 189 VAL A O 1
ATOM 1364 N N . LYS A 1 171 ? -21.142 16.411 9.942 1.00 29.66 190 LYS A N 1
ATOM 1365 C CA . LYS A 1 171 ? -20.803 14.996 10.014 1.00 31.29 190 LYS A CA 1
ATOM 1366 C C . LYS A 1 171 ? -20.052 14.600 11.272 1.00 30.81 190 LYS A C 1
ATOM 1367 O O . LYS A 1 171 ? -20.147 13.442 11.690 1.00 32.85 190 LYS A O 1
ATOM 1373 N N . ILE A 1 172 ? -19.288 15.516 11.862 1.00 29.76 191 ILE A N 1
ATOM 1374 C CA . ILE A 1 172 ? -18.582 15.300 13.120 1.00 30.18 191 ILE A CA 1
ATOM 1375 C C . ILE A 1 172 ? -18.838 16.509 14.008 1.00 32.88 191 ILE A C 1
ATOM 1376 O O . ILE A 1 172 ? -18.784 17.654 13.542 1.00 28.44 191 ILE A O 1
ATOM 1381 N N . ALA A 1 173 ? -19.137 16.256 15.279 1.00 31.85 192 ALA A N 1
ATOM 1382 C CA . ALA A 1 173 ? -19.356 17.336 16.226 1.00 33.93 192 ALA A CA 1
ATOM 1383 C C . ALA A 1 173 ? -19.097 16.807 17.627 1.00 39.11 192 ALA A C 1
ATOM 1384 O O . ALA A 1 173 ? -20.031 16.657 18.423 1.00 38.02 192 ALA A O 1
ATOM 1386 N N . LYS A 1 174 ? -17.836 16.506 17.934 1.00 31.40 193 LYS A N 1
ATOM 1387 C CA . LYS A 1 174 ? -17.516 15.933 19.233 1.00 35.80 193 LYS A CA 1
ATOM 1388 C C . LYS A 1 174 ? -16.050 16.176 19.552 1.00 36.49 193 LYS A C 1
ATOM 1389 O O . LYS A 1 174 ? -15.274 16.643 18.713 1.00 35.09 193 LYS A O 1
ATOM 1395 N N . ASP A 1 175 ? -15.683 15.844 20.787 1.00 36.60 194 ASP A N 1
ATOM 1396 C CA . ASP A 1 175 ? -14.304 15.947 21.242 1.00 34.95 194 ASP A CA 1
ATOM 1397 C C . ASP A 1 175 ? -13.503 14.740 20.773 1.00 44.99 194 ASP A C 1
ATOM 1398 O O . ASP A 1 175 ? -13.908 13.591 20.984 1.00 46.25 194 ASP A O 1
ATOM 1403 N N . ARG A 1 176 ? -12.364 15.003 20.142 1.00 36.42 195 ARG A N 1
ATOM 1404 C CA . ARG A 1 176 ? -11.446 13.976 19.679 1.00 32.98 195 ARG A CA 1
ATOM 1405 C C . ARG A 1 176 ? -10.062 14.257 20.248 1.00 39.19 195 ARG A C 1
ATOM 1406 O O . ARG A 1 176 ? -9.749 15.385 20.638 1.00 38.38 195 ARG A O 1
ATOM 1414 N N . TYR A 1 177 ? -9.230 13.218 20.300 1.00 36.08 196 TYR A N 1
ATOM 1415 C CA . TYR A 1 177 ? -8.018 13.300 21.111 1.00 38.59 196 TYR A CA 1
ATOM 1416 C C . TYR A 1 177 ? -7.050 14.349 20.570 1.00 34.76 196 TYR A C 1
ATOM 1417 O O . TYR A 1 177 ? -6.595 15.232 21.311 1.00 38.40 196 TYR A O 1
ATOM 1426 N N . PHE A 1 178 ? -6.722 14.271 19.281 1.00 33.15 197 PHE A N 1
ATOM 1427 C CA . PHE A 1 178 ? -5.758 15.194 18.694 1.00 29.73 197 PHE A CA 1
ATOM 1428 C C . PHE A 1 178 ? -6.411 16.493 18.233 1.00 29.27 197 PHE A C 1
ATOM 1429 O O . PHE A 1 178 ? -5.885 17.582 18.488 1.00 29.92 197 PHE A O 1
ATOM 1437 N N . ALA A 1 179 ? -7.539 16.398 17.528 1.00 29.06 198 ALA A N 1
ATOM 1438 C CA . ALA A 1 179 ? -8.192 17.596 17.015 1.00 27.44 198 ALA A CA 1
ATOM 1439 C C . ALA A 1 179 ? -8.934 18.382 18.089 1.00 26.34 198 ALA A C 1
ATOM 1440 O O . ALA A 1 179 ? -9.338 19.518 17.827 1.00 28.15 198 ALA A O 1
ATOM 1442 N N . GLY A 1 180 ? -9.128 17.814 19.274 1.00 29.20 199 GLY A N 1
ATOM 1443 C CA . GLY A 1 180 ? -9.957 18.461 20.279 1.00 30.71 199 GLY A CA 1
ATOM 1444 C C . GLY A 1 180 ? -11.415 18.453 19.836 1.00 27.55 199 GLY A C 1
ATOM 1445 O O . GLY A 1 180 ? -11.851 17.623 19.036 1.00 30.13 199 GLY A O 1
ATOM 1446 N N . ASN A 1 181 ? -12.177 19.402 20.378 1.00 29.54 200 ASN A N 1
ATOM 1447 C CA . ASN A 1 181 ? -13.553 19.595 19.931 1.00 29.47 200 ASN A CA 1
ATOM 1448 C C . ASN A 1 181 ? -13.569 19.926 18.445 1.00 28.12 200 ASN A C 1
ATOM 1449 O O . ASN A 1 181 ? -13.006 20.937 18.017 1.00 29.26 200 ASN A O 1
ATOM 1454 N N . SER A 1 182 ? -14.206 19.061 17.658 1.00 28.25 201 SER A N 1
ATOM 1455 C CA . SER A 1 182 ? -14.116 19.094 16.205 1.00 27.94 201 SER A CA 1
ATOM 1456 C C . SER A 1 182 ? -15.495 19.223 15.579 1.00 28.01 201 SER A C 1
ATOM 1457 O O . SER A 1 182 ? -16.437 18.532 15.979 1.00 30.69 201 SER A O 1
ATOM 1460 N N . VAL A 1 183 ? -15.589 20.069 14.556 1.00 26.66 202 VAL A N 1
ATOM 1461 C CA . VAL A 1 183 ? -16.754 20.137 13.683 1.00 26.16 202 VAL A CA 1
ATOM 1462 C C . VAL A 1 183 ? -16.283 19.884 12.255 1.00 24.81 202 VAL A C 1
ATOM 1463 O O . VAL A 1 183 ? -15.285 20.468 11.814 1.00 24.54 202 VAL A O 1
ATOM 1467 N N . VAL A 1 184 ? -16.976 18.989 11.550 1.00 24.31 203 VAL A N 1
ATOM 1468 C CA . VAL A 1 184 ? -16.705 18.703 10.144 1.00 25.01 203 VAL A CA 1
ATOM 1469 C C . VAL A 1 184 ? -18.021 18.751 9.374 1.00 24.74 203 VAL A C 1
ATOM 1470 O O . VAL A 1 184 ? -19.013 18.141 9.796 1.00 25.39 203 VAL A O 1
ATOM 1474 N N . ILE A 1 185 ? -18.023 19.459 8.244 1.00 25.07 204 ILE A N 1
ATOM 1475 C CA . ILE A 1 185 ? -19.221 19.723 7.451 1.00 29.71 204 ILE A CA 1
ATOM 1476 C C . ILE A 1 185 ? -19.030 19.148 6.050 1.00 25.48 204 ILE A C 1
ATOM 1477 O O . ILE A 1 185 ? -18.037 19.455 5.383 1.00 23.63 204 ILE A O 1
ATOM 1482 N N . ASP A 1 186 ? -19.995 18.344 5.601 1.00 21.03 205 ASP A N 1
ATOM 1483 C CA . ASP A 1 186 ? -20.027 17.841 4.226 1.00 22.55 205 ASP A CA 1
ATOM 1484 C C . ASP A 1 186 ? -20.727 18.874 3.345 1.00 23.26 205 ASP A C 1
ATOM 1485 O O . ASP A 1 186 ? -21.876 19.237 3.604 1.00 26.71 205 ASP A O 1
ATOM 1490 N N . HIS A 1 187 ? -20.023 19.377 2.328 1.00 23.60 206 HIS A N 1
ATOM 1491 C CA . HIS A 1 187 ? -20.572 20.371 1.414 1.00 21.86 206 HIS A CA 1
ATOM 1492 C C . HIS A 1 187 ? -21.026 19.767 0.097 1.00 21.02 206 HIS A C 1
ATOM 1493 O O . HIS A 1 187 ? -21.484 20.499 -0.783 1.00 23.95 206 HIS A O 1
ATOM 1500 N N . GLY A 1 188 ? -20.900 18.460 -0.054 1.00 20.42 207 GLY A N 1
ATOM 1501 C CA . GLY A 1 188 ? -21.173 17.798 -1.309 1.00 23.99 207 GLY A CA 1
ATOM 1502 C C . GLY A 1 188 ? -19.920 17.648 -2.154 1.00 23.21 207 GLY A C 1
ATOM 1503 O O . GLY A 1 188 ? -18.889 18.287 -1.923 1.00 22.26 207 GLY A O 1
ATOM 1504 N N . PHE A 1 189 ? -20.014 16.742 -3.129 1.00 24.44 208 PHE A N 1
ATOM 1505 C CA . PHE A 1 189 ? -18.949 16.514 -4.111 1.00 19.36 208 PHE A CA 1
ATOM 1506 C C . PHE A 1 189 ? -17.627 16.136 -3.440 1.00 23.56 208 PHE A C 1
ATOM 1507 O O . PHE A 1 189 ? -16.543 16.420 -3.958 1.00 22.31 208 PHE A O 1
ATOM 1515 N N . GLY A 1 190 ? -17.705 15.501 -2.271 1.00 21.65 209 GLY A N 1
ATOM 1516 C CA . GLY A 1 190 ? -16.506 15.106 -1.558 1.00 23.88 209 GLY A CA 1
ATOM 1517 C C . GLY A 1 190 ? -15.730 16.229 -0.905 1.00 21.17 209 GLY A C 1
ATOM 1518 O O . GLY A 1 190 ? -14.561 16.030 -0.555 1.00 21.33 209 GLY A O 1
ATOM 1519 N N . ILE A 1 191 ? -16.347 17.398 -0.724 1.00 20.52 210 ILE A N 1
ATOM 1520 C CA . ILE A 1 191 ? -15.725 18.574 -0.120 1.00 17.70 210 ILE A CA 1
ATOM 1521 C C . ILE A 1 191 ? -16.167 18.655 1.338 1.00 18.75 210 ILE A C 1
ATOM 1522 O O . ILE A 1 191 ? -17.370 18.689 1.625 1.00 21.21 210 ILE A O 1
ATOM 1527 N N . TYR A 1 192 ? -15.196 18.672 2.262 1.00 18.65 211 TYR A N 1
ATOM 1528 C CA . TYR A 1 192 ? -15.455 18.763 3.698 1.00 18.32 211 TYR A CA 1
ATOM 1529 C C . TYR A 1 192 ? -14.641 19.899 4.290 1.00 20.24 211 TYR A C 1
ATOM 1530 O O . TYR A 1 192 ? -13.452 20.035 3.988 1.00 21.90 211 TYR A O 1
ATOM 1539 N N . SER A 1 193 ? -15.271 20.704 5.144 1.00 21.14 212 SER A N 1
ATOM 1540 C CA . SER A 1 193 ? -14.544 21.719 5.894 1.00 18.36 212 SER A CA 1
ATOM 1541 C C . SER A 1 193 ? -14.464 21.295 7.353 1.00 20.35 212 SER A C 1
ATOM 1542 O O . SER A 1 193 ? -15.371 20.629 7.877 1.00 22.17 212 SER A O 1
ATOM 1545 N N . GLN A 1 194 ? -13.341 21.645 7.982 1.00 19.03 213 GLN A N 1
ATOM 1546 C CA . GLN A 1 194 ? -12.960 21.141 9.295 1.00 19.75 213 GLN A CA 1
ATOM 1547 C C . GLN A 1 194 ? -12.579 22.281 10.232 1.00 19.15 213 GLN A C 1
ATOM 1548 O O . GLN A 1 194 ? -11.843 23.200 9.848 1.00 18.18 213 GLN A O 1
ATOM 1554 N N . TYR A 1 195 ? -13.061 22.200 11.470 1.00 20.70 214 TYR A N 1
ATOM 1555 C CA . TYR A 1 195 ? -12.862 23.248 12.465 1.00 22.23 214 TYR A CA 1
ATOM 1556 C C . TYR A 1 195 ? -12.448 22.582 13.772 1.00 20.77 214 TYR A C 1
ATOM 1557 O O . TYR A 1 195 ? -13.256 21.889 14.403 1.00 26.25 214 TYR A O 1
ATOM 1566 N N . TYR A 1 196 ? -11.200 22.789 14.187 1.00 23.34 215 TYR A N 1
ATOM 1567 C CA . TYR A 1 196 ? -10.632 22.013 15.282 1.00 24.54 215 TYR A CA 1
ATOM 1568 C C . TYR A 1 196 ? -10.216 22.891 16.453 1.00 25.12 215 TYR A C 1
ATOM 1569 O O . TYR A 1 196 ? -10.044 24.110 16.330 1.00 23.80 215 TYR A O 1
ATOM 1578 N N . HIS A 1 197 ? -10.035 22.211 17.590 1.00 26.77 216 HIS A N 1
ATOM 1579 C CA . HIS A 1 197 ? -9.523 22.760 18.846 1.00 25.80 216 HIS A CA 1
ATOM 1580 C C . HIS A 1 197 ? -10.516 23.687 19.523 1.00 26.19 216 HIS A C 1
ATOM 1581 O O . HIS A 1 197 ? -10.128 24.499 20.355 1.00 26.19 216 HIS A O 1
ATOM 1588 N N . LEU A 1 198 ? -11.801 23.530 19.217 1.00 26.99 217 LEU A N 1
ATOM 1589 C CA . LEU A 1 198 ? -12.821 24.419 19.749 1.00 24.98 217 LEU A CA 1
ATOM 1590 C C . LEU A 1 198 ? -12.951 24.276 21.265 1.00 29.29 217 LEU A C 1
ATOM 1591 O O . LEU A 1 198 ? -12.585 23.260 21.856 1.00 29.93 217 LEU A O 1
ATOM 1596 N N . SER A 1 199 ? -13.474 25.328 21.892 1.00 27.90 218 SER A N 1
ATOM 1597 C CA . SER A 1 199 ? -13.854 25.267 23.299 1.00 26.17 218 SER A CA 1
ATOM 1598 C C . SER A 1 199 ? -15.320 24.918 23.481 1.00 32.75 218 SER A C 1
ATOM 1599 O O . SER A 1 199 ? -15.696 24.413 24.544 1.00 31.73 218 SER A O 1
ATOM 1602 N N . LYS A 1 200 ? -16.149 25.165 22.469 1.00 29.93 219 LYS A N 1
ATOM 1603 C CA . LYS A 1 200 ? -17.570 24.866 22.550 1.00 31.44 219 LYS A CA 1
ATOM 1604 C C . LYS A 1 200 ? -18.063 24.497 21.163 1.00 34.86 219 LYS A C 1
ATOM 1605 O O . LYS A 1 200 ? -17.633 25.093 20.170 1.00 32.05 219 LYS A O 1
ATOM 1611 N N . ILE A 1 201 ? -18.948 23.503 21.108 1.00 33.64 220 ILE A N 1
ATOM 1612 C CA . ILE A 1 201 ? -19.561 23.030 19.870 1.00 35.93 220 ILE A CA 1
ATOM 1613 C C . ILE A 1 201 ? -21.038 23.393 19.917 1.00 36.16 220 ILE A C 1
ATOM 1614 O O . ILE A 1 201 ? -21.713 23.145 20.924 1.00 38.45 220 ILE A O 1
ATOM 1619 N N . ASP A 1 202 ? -21.539 23.987 18.836 1.00 35.24 221 ASP A N 1
ATOM 1620 C CA . ASP A 1 202 ? -22.899 24.510 18.806 1.00 37.68 221 ASP A CA 1
ATOM 1621 C C . ASP A 1 202 ? -23.776 23.830 17.764 1.00 38.56 221 ASP A C 1
ATOM 1622 O O . ASP A 1 202 ? -24.882 24.314 17.489 1.00 46.52 221 ASP A O 1
ATOM 1627 N N . VAL A 1 203 ? -23.319 22.724 17.181 1.00 35.40 222 VAL A N 1
ATOM 1628 C CA . VAL A 1 203 ? -24.075 21.981 16.184 1.00 34.56 222 VAL A CA 1
ATOM 1629 C C . VAL A 1 203 ? -24.089 20.523 16.619 1.00 38.16 222 VAL A C 1
ATOM 1630 O O . VAL A 1 203 ? -23.384 20.126 17.547 1.00 40.51 222 VAL A O 1
ATOM 1634 N N . LYS A 1 204 ? -24.905 19.719 15.946 1.00 42.09 223 LYS A N 1
ATOM 1635 C CA . LYS A 1 204 ? -24.855 18.287 16.171 1.00 39.00 223 LYS A CA 1
ATOM 1636 C C . LYS A 1 204 ? -24.885 17.550 14.842 1.00 34.84 223 LYS A C 1
ATOM 1637 O O . LYS A 1 204 ? -25.264 18.102 13.804 1.00 39.61 223 LYS A O 1
ATOM 1643 N N . VAL A 1 205 ? -24.441 16.291 14.894 1.00 40.25 224 VAL A N 1
ATOM 1644 C CA . VAL A 1 205 ? -24.323 15.473 13.695 1.00 41.51 224 VAL A CA 1
ATOM 1645 C C . VAL A 1 205 ? -25.676 15.351 13.012 1.00 40.16 224 VAL A C 1
ATOM 1646 O O . VAL A 1 205 ? -26.717 15.182 13.665 1.00 42.16 224 VAL A O 1
ATOM 1650 N N . GLY A 1 206 ? -25.662 15.437 11.678 1.00 42.16 225 GLY A N 1
ATOM 1651 C CA . GLY A 1 206 ? -26.859 15.400 10.873 1.00 38.96 225 GLY A CA 1
ATOM 1652 C C . GLY A 1 206 ? -27.513 16.746 10.645 1.00 37.38 225 GLY A C 1
ATOM 1653 O O . GLY A 1 206 ? -28.378 16.861 9.768 1.00 39.47 225 GLY A O 1
ATOM 1654 N N . GLN A 1 207 ? -27.117 17.766 11.397 1.00 35.56 226 GLN A N 1
ATOM 1655 C CA . GLN A 1 207 ? -27.731 19.079 11.270 1.00 39.83 226 GLN A CA 1
ATOM 1656 C C . GLN A 1 207 ? -27.434 19.699 9.910 1.00 41.27 226 GLN A C 1
ATOM 1657 O O . GLN A 1 207 ? -26.304 19.644 9.413 1.00 37.60 226 GLN A O 1
ATOM 1663 N N . LYS A 1 208 ? -28.462 20.286 9.305 1.00 38.94 227 LYS A N 1
ATOM 1664 C CA . LYS A 1 208 ? -28.269 21.127 8.133 1.00 37.66 227 LYS A CA 1
ATOM 1665 C C . LYS A 1 208 ? -27.795 22.490 8.610 1.00 45.17 227 LYS A C 1
ATOM 1666 O O . LYS A 1 208 ? -28.503 23.171 9.359 1.00 47.24 227 LYS A O 1
ATOM 1672 N N . ILE A 1 209 ? -26.592 22.877 8.208 1.00 36.04 228 ILE A N 1
ATOM 1673 C CA . ILE A 1 209 ? -26.011 24.146 8.618 1.00 36.50 228 ILE A CA 1
ATOM 1674 C C . ILE A 1 209 ? -25.948 25.053 7.398 1.00 35.76 228 ILE A C 1
ATOM 1675 O O . ILE A 1 209 ? -25.627 24.602 6.288 1.00 32.97 228 ILE A O 1
ATOM 1680 N N . LYS A 1 210 ? -26.302 26.319 7.594 1.00 34.48 229 LYS A N 1
ATOM 1681 C CA . LYS A 1 210 ? -26.231 27.312 6.534 1.00 35.33 229 LYS A CA 1
ATOM 1682 C C . LYS A 1 210 ? -24.927 28.089 6.631 1.00 32.04 229 LYS A C 1
ATOM 1683 O O . LYS A 1 210 ? -24.364 28.252 7.715 1.00 33.47 229 LYS A O 1
ATOM 1689 N N . LYS A 1 211 ? -24.446 28.555 5.479 1.00 30.34 230 LYS A N 1
ATOM 1690 C CA . LYS A 1 211 ? -23.263 29.404 5.444 1.00 29.53 230 LYS A CA 1
ATOM 1691 C C . LYS A 1 211 ? -23.426 30.575 6.406 1.00 32.92 230 LYS A C 1
ATOM 1692 O O . LYS A 1 211 ? -24.480 31.212 6.453 1.00 34.64 230 LYS A O 1
ATOM 1698 N N . GLY A 1 212 ? -22.385 30.835 7.194 1.00 33.15 231 GLY A N 1
ATOM 1699 C CA . GLY A 1 212 ? -22.399 31.942 8.121 1.00 29.97 231 GLY A CA 1
ATOM 1700 C C . GLY A 1 212 ? -23.041 31.668 9.462 1.00 35.74 231 GLY A C 1
ATOM 1701 O O . GLY A 1 212 ? -23.050 32.566 10.318 1.00 35.34 231 GLY A O 1
ATOM 1702 N N . GLU A 1 213 ? -23.588 30.475 9.676 1.00 35.14 232 GLU A N 1
ATOM 1703 C CA . GLU A 1 213 ? -24.224 30.152 10.943 1.00 36.93 232 GLU A CA 1
ATOM 1704 C C . GLU A 1 213 ? -23.178 29.732 11.966 1.00 35.36 232 GLU A C 1
ATOM 1705 O O . GLU A 1 213 ? -22.170 29.103 11.630 1.00 33.26 232 GLU A O 1
ATOM 1711 N N . LEU A 1 214 ? -23.428 30.087 13.228 1.00 33.86 233 LEU A N 1
ATOM 1712 C CA . LEU A 1 214 ? -22.494 29.747 14.292 1.00 30.29 233 LEU A CA 1
ATOM 1713 C C . LEU A 1 214 ? -22.366 28.236 14.415 1.00 31.07 233 LEU A C 1
ATOM 1714 O O . LEU A 1 214 ? -23.368 27.519 14.495 1.00 36.38 233 LEU A O 1
ATOM 1719 N N . ILE A 1 215 ? -21.132 27.742 14.402 1.00 28.89 234 ILE A N 1
ATOM 1720 C CA . ILE A 1 215 ? -20.893 26.327 14.643 1.00 32.43 234 ILE A CA 1
ATOM 1721 C C . ILE A 1 215 ? -20.188 26.068 15.967 1.00 32.71 234 ILE A C 1
ATOM 1722 O O . ILE A 1 215 ? -20.196 24.919 16.434 1.00 33.64 234 ILE A O 1
ATOM 1727 N N . GLY A 1 216 ? -19.597 27.079 16.594 1.00 30.51 235 GLY A N 1
ATOM 1728 C CA . GLY A 1 216 ? -18.927 26.861 17.859 1.00 29.99 235 GLY A CA 1
ATOM 1729 C C . GLY A 1 216 ? -18.066 28.050 18.230 1.00 30.26 235 GLY A C 1
ATOM 1730 O O . GLY A 1 216 ? -18.124 29.103 17.596 1.00 32.21 235 GLY A O 1
ATOM 1731 N N . LEU A 1 217 ? -17.294 27.868 19.303 1.00 27.78 236 LEU A N 1
ATOM 1732 C CA . LEU A 1 217 ? -16.357 28.864 19.806 1.00 24.45 236 LEU A CA 1
ATOM 1733 C C . LEU A 1 217 ? -14.950 28.287 19.788 1.00 30.00 236 LEU A C 1
ATOM 1734 O O . LEU A 1 217 ? -14.744 27.122 20.150 1.00 27.12 236 LEU A O 1
ATOM 1739 N N . SER A 1 218 ? -13.986 29.107 19.370 1.00 25.82 237 SER A N 1
ATOM 1740 C CA . SER A 1 218 ? -12.599 28.671 19.315 1.00 28.84 237 SER A CA 1
ATOM 1741 C C . SER A 1 218 ? -12.077 28.347 20.715 1.00 26.12 237 SER A C 1
ATOM 1742 O O . SER A 1 218 ? -12.571 28.857 21.726 1.00 27.15 237 SER A O 1
ATOM 1745 N N . GLY A 1 219 ? -11.066 27.488 20.775 1.00 27.31 238 GLY A N 1
ATOM 1746 C CA . GLY A 1 219 ? -10.494 27.086 22.050 1.00 30.07 238 GLY A CA 1
ATOM 1747 C C . GLY A 1 219 ? -9.053 26.632 21.955 1.00 27.29 238 GLY A C 1
ATOM 1748 O O . GLY A 1 219 ? -8.286 27.093 21.108 1.00 26.33 238 GLY A O 1
ATOM 1749 N N . ALA A 1 220 ? -8.685 25.719 22.848 1.00 27.23 239 ALA A N 1
ATOM 1750 C CA . ALA A 1 220 ? -7.332 25.184 22.930 1.00 27.76 239 ALA A CA 1
ATOM 1751 C C . ALA A 1 220 ? -7.391 23.710 23.299 1.00 27.80 239 ALA A C 1
ATOM 1752 O O . ALA A 1 220 ? -6.567 23.206 24.071 1.00 32.69 239 ALA A O 1
ATOM 1754 N N . SER A 1 221 ? -8.389 23.008 22.778 1.00 29.20 240 SER A N 1
ATOM 1755 C CA . SER A 1 221 ? -8.560 21.588 23.055 1.00 30.20 240 SER A CA 1
ATOM 1756 C C . SER A 1 221 ? -7.722 20.743 22.094 1.00 31.47 240 SER A C 1
ATOM 1757 O O . SER A 1 221 ? -7.448 21.140 20.958 1.00 28.46 240 SER A O 1
ATOM 1760 N N . GLY A 1 222 ? -7.325 19.551 22.552 1.00 29.17 241 GLY A N 1
ATOM 1761 C CA . GLY A 1 222 ? -6.563 18.671 21.677 1.00 29.95 241 GLY A CA 1
ATOM 1762 C C . GLY A 1 222 ? -5.075 18.990 21.688 1.00 26.64 241 GLY A C 1
ATOM 1763 O O . GLY A 1 222 ? -4.542 19.562 22.644 1.00 32.41 241 GLY A O 1
ATOM 1764 N N . ARG A 1 223 ? -4.389 18.582 20.620 1.00 27.56 242 ARG A N 1
ATOM 1765 C CA . ARG A 1 223 ? -2.955 18.839 20.511 1.00 32.19 242 ARG A CA 1
ATOM 1766 C C . ARG A 1 223 ? -2.759 20.283 20.065 1.00 27.95 242 ARG A C 1
ATOM 1767 O O . ARG A 1 223 ? -3.038 20.625 18.911 1.00 30.39 242 ARG A O 1
ATOM 1775 N N . VAL A 1 224 ? -2.303 21.140 20.983 1.00 27.42 243 VAL A N 1
ATOM 1776 C CA . VAL A 1 224 ? -2.127 22.560 20.693 1.00 30.03 243 VAL A CA 1
ATOM 1777 C C . VAL A 1 224 ? -0.892 23.096 21.405 1.00 30.32 243 VAL A C 1
ATOM 1778 O O . VAL A 1 224 ? -0.522 22.643 22.493 1.00 35.49 243 VAL A O 1
ATOM 1782 N N . SER A 1 225 ? -0.264 24.096 20.786 1.00 30.80 244 SER A N 1
ATOM 1783 C CA . SER A 1 225 ? 0.745 24.901 21.454 1.00 31.57 244 SER A CA 1
ATOM 1784 C C . SER A 1 225 ? 0.139 26.109 22.161 1.00 34.21 244 SER A C 1
ATOM 1785 O O . SER A 1 225 ? 0.820 26.746 22.972 1.00 36.29 244 SER A 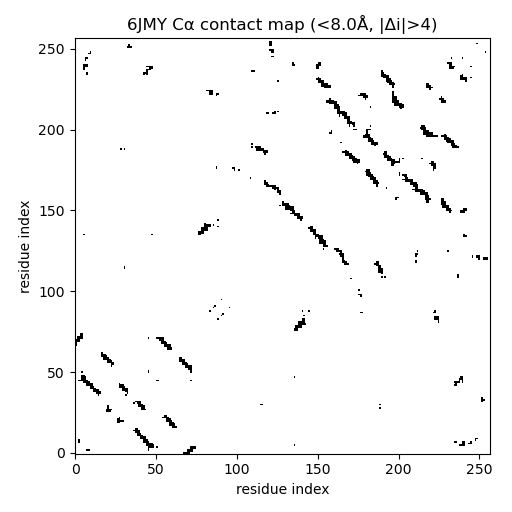O 1
ATOM 1788 N N . GLY A 1 226 ? -1.128 26.412 21.883 1.00 29.72 245 GLY A N 1
ATOM 1789 C CA . GLY A 1 226 ? -1.868 27.481 22.521 1.00 33.37 245 GLY A CA 1
ATOM 1790 C C . GLY A 1 226 ? -3.211 27.624 21.828 1.00 33.61 245 GLY A C 1
ATOM 1791 O O . GLY A 1 226 ? -3.503 26.902 20.872 1.00 30.89 245 GLY A O 1
ATOM 1792 N N . PRO A 1 227 ? -4.052 28.555 22.276 1.00 27.26 246 PRO A N 1
ATOM 1793 C CA . PRO A 1 227 ? -5.380 28.693 21.654 1.00 25.19 246 PRO A CA 1
ATOM 1794 C C . PRO A 1 227 ? -5.295 29.273 20.248 1.00 23.15 246 PRO A C 1
ATOM 1795 O O . PRO A 1 227 ? -4.516 30.195 19.985 1.00 28.54 246 PRO A O 1
ATOM 1799 N N . HIS A 1 228 ? -6.118 28.726 19.350 1.00 23.47 247 HIS A N 1
ATOM 1800 C CA . HIS A 1 228 ? -6.226 29.184 17.964 1.00 23.62 247 HIS A CA 1
ATOM 1801 C C . HIS A 1 228 ? -7.351 28.399 17.306 1.00 21.74 247 HIS A C 1
ATOM 1802 O O . HIS A 1 228 ? -7.896 27.458 17.890 1.00 26.12 247 HIS A O 1
ATOM 1809 N N . LEU A 1 229 ? -7.677 28.772 16.066 1.00 22.61 248 LEU A N 1
ATOM 1810 C CA . LEU A 1 229 ? -8.586 27.990 15.241 1.00 24.67 248 LEU A CA 1
ATOM 1811 C C . LEU A 1 229 ? -7.778 27.293 14.159 1.00 20.36 248 LEU A C 1
ATOM 1812 O O . LEU A 1 229 ? -6.944 27.923 13.500 1.00 23.82 248 LEU A O 1
ATOM 1817 N N . HIS A 1 230 ? -8.001 25.998 14.005 1.00 18.36 249 HIS A N 1
ATOM 1818 C CA . HIS A 1 230 ? -7.476 25.248 12.877 1.00 19.36 249 HIS A CA 1
ATOM 1819 C C . HIS A 1 230 ? -8.615 25.017 11.894 1.00 21.87 249 HIS A C 1
ATOM 1820 O O . HIS A 1 230 ? -9.651 24.452 12.270 1.00 19.11 249 HIS A O 1
ATOM 1827 N N . PHE A 1 231 ? -8.424 25.462 10.651 1.00 19.60 250 PHE A N 1
ATOM 1828 C CA . PHE A 1 231 ? -9.389 25.301 9.564 1.00 19.56 250 PHE A CA 1
ATOM 1829 C C . PHE A 1 231 ? -8.784 24.374 8.522 1.00 21.89 250 PHE A C 1
ATOM 1830 O O . PHE A 1 231 ? -7.622 24.544 8.135 1.00 21.54 250 PHE A O 1
ATOM 1838 N N . GLY A 1 232 ? -9.559 23.378 8.087 1.00 19.47 251 GLY A N 1
ATOM 1839 C CA . GLY A 1 232 ? -9.085 22.436 7.103 1.00 21.30 251 GLY A CA 1
ATOM 1840 C C . GLY A 1 232 ? -10.119 22.203 6.012 1.00 21.23 251 GLY A C 1
ATOM 1841 O O . GLY A 1 232 ? -11.311 22.444 6.196 1.00 19.90 251 GLY A O 1
ATOM 1842 N N . ILE A 1 233 ? -9.618 21.744 4.864 1.00 18.51 252 ILE A N 1
ATOM 1843 C CA . ILE A 1 233 ? -10.456 21.291 3.752 1.00 18.68 252 ILE A CA 1
ATOM 1844 C C . ILE A 1 233 ? -9.970 19.922 3.306 1.00 17.94 252 ILE A C 1
ATOM 1845 O O . ILE A 1 233 ? -8.785 19.747 3.001 1.00 19.62 252 ILE A O 1
ATOM 1850 N N . LEU A 1 234 ? -10.882 18.962 3.248 1.00 17.40 253 LEU A N 1
ATOM 1851 C CA . LEU A 1 234 ? -10.631 17.697 2.580 1.00 20.40 253 LEU A CA 1
ATOM 1852 C C . LEU A 1 234 ? -11.411 17.722 1.270 1.00 20.63 253 LEU A C 1
ATOM 1853 O O . LEU A 1 234 ? -12.608 18.020 1.265 1.00 20.92 253 LEU A O 1
ATOM 1858 N N . ALA A 1 235 ? -10.724 17.456 0.163 1.00 16.06 254 ALA A N 1
ATOM 1859 C CA . ALA A 1 235 ? -11.372 17.431 -1.140 1.00 17.49 254 ALA A CA 1
ATOM 1860 C C . ALA A 1 235 ? -10.574 16.521 -2.056 1.00 18.87 254 ALA A C 1
ATOM 1861 O O . ALA A 1 235 ? -9.349 16.423 -1.940 1.00 19.41 254 ALA A O 1
ATOM 1863 N N . GLY A 1 236 ? -11.270 15.854 -2.974 1.00 20.54 255 GLY A N 1
ATOM 1864 C CA . GLY A 1 236 ? -10.568 14.893 -3.802 1.00 22.12 255 GLY A CA 1
ATOM 1865 C C . GLY A 1 236 ? -9.914 13.806 -2.981 1.00 23.08 255 GLY A C 1
ATOM 1866 O O . GLY A 1 236 ? -8.891 13.249 -3.399 1.00 23.47 255 GLY A O 1
ATOM 1867 N N . GLY A 1 237 ? -10.465 13.511 -1.794 1.00 20.45 256 GLY A N 1
ATOM 1868 C CA . GLY A 1 237 ? -9.969 12.484 -0.910 1.00 25.67 256 GLY A CA 1
ATOM 1869 C C . GLY A 1 237 ? -8.741 12.841 -0.095 1.00 25.45 256 GLY A C 1
ATOM 1870 O O . GLY A 1 237 ? -8.249 11.984 0.644 1.00 26.93 256 GLY A O 1
ATOM 1871 N N . LYS A 1 238 ? -8.226 14.064 -0.201 1.00 20.85 257 LYS A N 1
ATOM 1872 C CA . LYS A 1 238 ? -6.991 14.449 0.471 1.00 21.01 257 LYS A CA 1
ATOM 1873 C C . LYS A 1 238 ? -7.187 15.743 1.241 1.00 19.80 257 LYS A C 1
ATOM 1874 O O . LYS A 1 238 ? -8.008 16.583 0.871 1.00 20.45 257 LYS A O 1
ATOM 1880 N N . GLN A 1 239 ? -6.397 15.914 2.301 1.00 20.31 258 GLN A N 1
ATOM 1881 C CA . GLN A 1 239 ? -6.300 17.233 2.913 1.00 17.56 258 GLN A CA 1
ATOM 1882 C C . GLN A 1 239 ? -5.575 18.180 1.974 1.00 20.67 258 GLN A C 1
ATOM 1883 O O . GLN A 1 239 ? -4.454 17.901 1.543 1.00 20.91 258 GLN A O 1
ATOM 1889 N N . VAL A 1 240 ? -6.193 19.322 1.666 1.00 16.92 259 VAL A N 1
ATOM 1890 C CA . VAL A 1 240 ? -5.581 20.249 0.723 1.00 16.66 259 VAL A CA 1
ATOM 1891 C C . VAL A 1 240 ? -5.481 21.637 1.338 1.00 19.37 259 VAL A C 1
ATOM 1892 O O . VAL A 1 240 ? -6.140 21.956 2.331 1.00 19.67 259 VAL A O 1
ATOM 1896 N N . ASP A 1 241 ? -4.615 22.465 0.735 1.00 16.65 260 ASP A N 1
ATOM 1897 C CA . ASP A 1 241 ? -4.435 23.851 1.160 1.00 18.13 260 ASP A CA 1
ATOM 1898 C C . ASP A 1 241 ? -5.804 24.523 1.163 1.00 20.77 260 ASP A C 1
ATOM 1899 O O . ASP A 1 241 ? -6.405 24.704 0.103 1.00 18.52 260 ASP A O 1
ATOM 1904 N N . PRO A 1 242 ? -6.346 24.876 2.331 1.00 19.03 261 PRO A N 1
ATOM 1905 C CA . PRO A 1 242 ? -7.762 25.281 2.366 1.00 16.00 261 PRO A CA 1
ATOM 1906 C C . PRO A 1 242 ? -8.035 26.609 1.686 1.00 20.01 261 PRO A C 1
ATOM 1907 O O . PRO A 1 242 ? -9.043 26.741 0.977 1.00 22.81 261 PRO A O 1
ATOM 1911 N N . LEU A 1 243 ? -7.182 27.608 1.885 1.00 19.81 262 LEU A N 1
ATOM 1912 C CA . LEU A 1 243 ? -7.483 28.897 1.287 1.00 21.81 262 LEU A CA 1
ATOM 1913 C C . LEU A 1 243 ? -7.205 28.884 -0.207 1.00 19.00 262 LEU A C 1
ATOM 1914 O O . LEU A 1 243 ? -7.885 29.587 -0.963 1.00 21.97 262 LEU A O 1
ATOM 1919 N N . ASP A 1 244 ? -6.220 28.089 -0.643 1.00 18.09 263 ASP A N 1
ATOM 1920 C CA . ASP A 1 244 ? -6.037 27.865 -2.074 1.00 18.93 263 ASP A CA 1
ATOM 1921 C C . ASP A 1 244 ? -7.253 27.174 -2.678 1.00 17.40 263 ASP A C 1
ATOM 1922 O O . ASP A 1 244 ? -7.722 27.555 -3.755 1.00 18.42 263 ASP A O 1
ATOM 1927 N N . PHE A 1 245 ? -7.762 26.140 -2.004 1.00 18.28 264 PHE A N 1
ATOM 1928 C CA . PHE A 1 245 ? -8.957 25.467 -2.499 1.00 19.15 264 PHE A CA 1
ATOM 1929 C C . PHE A 1 245 ? -10.132 26.433 -2.580 1.00 22.02 264 PHE A C 1
ATOM 1930 O O . PHE A 1 245 ? -10.858 26.462 -3.581 1.00 20.73 264 PHE A O 1
ATOM 1938 N N . VAL A 1 246 ? -10.346 27.224 -1.520 1.00 19.41 265 VAL A N 1
ATOM 1939 C CA . VAL A 1 246 ? -11.475 28.149 -1.503 1.00 22.06 265 VAL A CA 1
ATOM 1940 C C . VAL A 1 246 ? -11.383 29.145 -2.658 1.00 22.91 265 VAL A C 1
ATOM 1941 O O . VAL A 1 246 ? -12.386 29.436 -3.320 1.00 20.85 265 VAL A O 1
ATOM 1945 N N . SER A 1 247 ? -10.185 29.670 -2.938 1.00 20.95 266 SER A N 1
ATOM 1946 C CA . SER A 1 247 ? -10.040 30.600 -4.058 1.00 20.52 266 SER A CA 1
ATOM 1947 C C . SER A 1 247 ? -10.454 29.951 -5.375 1.00 20.68 266 SER A C 1
ATOM 1948 O O . SER A 1 247 ? -11.150 30.569 -6.193 1.00 22.93 266 SER A O 1
ATOM 1951 N N . LYS A 1 248 ? -10.029 28.706 -5.594 1.00 21.09 267 LYS A N 1
ATOM 1952 C CA . LYS A 1 248 ? -10.340 28.005 -6.835 1.00 19.61 267 LYS A CA 1
ATOM 1953 C C . LYS A 1 248 ? -11.820 27.641 -6.913 1.00 22.48 267 LYS A C 1
ATOM 1954 O O . LYS A 1 248 ? -12.443 27.768 -7.975 1.00 22.58 267 LYS A O 1
ATOM 1960 N N . PHE A 1 249 ? -12.393 27.172 -5.804 1.00 17.36 268 PHE A N 1
ATOM 1961 C CA . PHE A 1 249 ? -13.822 26.873 -5.764 1.00 18.26 268 PHE A CA 1
ATOM 1962 C C . PHE A 1 249 ? -14.646 28.127 -6.029 1.00 20.42 268 PHE A C 1
ATOM 1963 O O . PHE A 1 249 ? -15.584 28.113 -6.838 1.00 19.35 268 PHE A O 1
ATOM 1971 N N . ASN A 1 250 ? -14.302 29.229 -5.354 1.00 20.17 269 ASN A N 1
ATOM 1972 C CA . ASN A 1 250 ? -15.098 30.447 -5.470 1.00 21.49 269 ASN A CA 1
ATOM 1973 C C . ASN A 1 250 ? -15.048 31.025 -6.877 1.00 20.75 269 ASN A C 1
ATOM 1974 O O . ASN A 1 250 ? -16.034 31.602 -7.340 1.00 24.57 269 ASN A O 1
ATOM 1979 N N . ALA A 1 251 ? -13.915 30.885 -7.568 1.00 21.69 270 ALA A N 1
ATOM 1980 C CA . ALA A 1 251 ? -13.819 31.388 -8.935 1.00 27.87 270 ALA A CA 1
ATOM 1981 C C . ALA A 1 251 ? -14.860 30.746 -9.838 1.00 29.16 270 ALA A C 1
ATOM 1982 O O . ALA A 1 251 ? -15.280 31.352 -10.831 1.00 29.34 270 ALA A O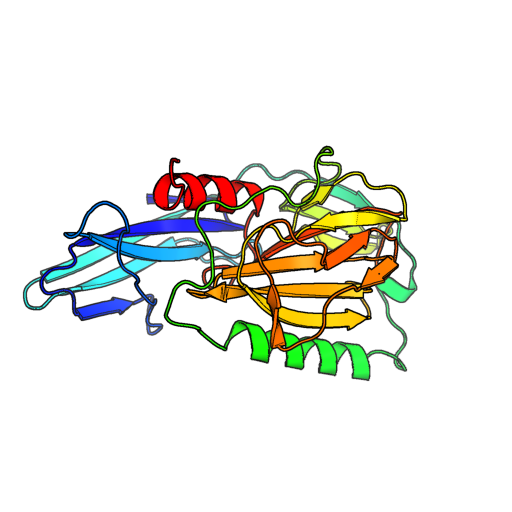 1
ATOM 1984 N N . ILE A 1 252 ? -15.293 29.534 -9.498 1.00 23.59 271 ILE A N 1
ATOM 1985 C CA . ILE A 1 252 ? -16.276 28.793 -10.283 1.00 22.60 271 ILE A CA 1
ATOM 1986 C C . ILE A 1 252 ? -17.691 28.999 -9.755 1.00 23.79 271 ILE A C 1
ATOM 1987 O O . ILE A 1 252 ? -18.624 29.241 -10.526 1.00 25.46 271 ILE A O 1
ATOM 1992 N N . PHE A 1 253 ? -17.882 28.907 -8.436 1.00 21.82 272 PHE A N 1
ATOM 1993 C CA . PHE A 1 253 ? -19.212 28.761 -7.850 1.00 23.98 272 PHE A CA 1
ATOM 1994 C C . PHE A 1 253 ? -19.750 30.027 -7.192 1.00 29.76 272 PHE A C 1
ATOM 1995 O O . PHE A 1 253 ? -20.899 30.022 -6.726 1.00 28.78 272 PHE A O 1
ATOM 2003 N N . GLN A 1 254 ? -18.980 31.110 -7.157 1.00 28.91 273 GLN A N 1
ATOM 2004 C CA . GLN A 1 254 ? -19.484 32.333 -6.542 1.00 28.84 273 GLN A CA 1
ATOM 2005 C C . GLN A 1 254 ? -20.696 32.855 -7.303 1.00 33.46 273 GLN A C 1
ATOM 2006 O O . GLN A 1 254 ? -20.804 32.716 -8.526 1.00 35.45 273 GLN A O 1
ATOM 2012 N N . LEU A 1 255 ? -21.610 33.473 -6.564 1.00 32.30 274 LEU A N 1
ATOM 2013 C CA . LEU A 1 255 ? -22.817 34.056 -7.126 1.00 40.06 274 LEU A CA 1
ATOM 2014 C C . LEU A 1 255 ? -22.832 35.562 -6.894 1.00 51.69 274 LEU A C 1
ATOM 2015 O O . LEU A 1 255 ? -22.135 36.086 -6.019 1.00 48.54 274 LEU A O 1
ATOM 2020 N N . GLU A 1 256 ? -23.639 36.254 -7.694 1.00 65.85 275 GLU A N 1
ATOM 2021 C CA . GLU A 1 256 ? -23.921 37.668 -7.511 1.00 79.26 275 GLU A CA 1
ATOM 2022 C C . GLU A 1 256 ? -25.278 37.817 -6.817 1.00 94.93 275 GLU A C 1
ATOM 2023 O O . GLU A 1 256 ? -25.953 36.833 -6.503 1.00 94.23 275 GLU A O 1
ATOM 2029 N N . HIS A 1 257 ? -25.679 39.061 -6.569 1.00 108.99 276 HIS A N 1
ATOM 2030 C CA . HIS A 1 257 ? -26.976 39.339 -5.953 1.00 112.46 276 HIS A CA 1
ATOM 2031 C C . HIS A 1 257 ? -28.097 39.297 -6.989 1.00 113.40 276 HIS A C 1
ATOM 2032 O O . HIS A 1 257 ? -27.890 39.620 -8.159 1.00 113.25 276 HIS A O 1
#